Protein AF-A0AAD6T0A7-F1 (afdb_monomer_lite)

pLDDT: mean 81.22, std 14.12, range [35.09, 97.38]

Foldseek 3Di:
DDDPPPVVVVVVVVVVVVVVLVVCCVVDPDPVSNVVSCCVPPPDDDDDPPAPPVRVVVVVVVLLDDDPDDPPPDDPVVVVVLLVVLVVPDADQAQPFPVSLFADADDLVLLVVLLVVCVVVDFPDDAWPVNATNVNVSPDDSVRLSVLLTDDVPRDDDDPIDGVNVVSSVVSLVVSCVNRCVRLVVDDPVDQPPDPPGDPVVVVVVVVVVVVVCVVVVHDDDDDDDDDRSVPSNDDPSNVVVVCSVSSNHYPSND

Radius of gyration: 25.83 Å; chains: 1; bounding box: 68×60×63 Å

Sequence (255 aa):
MFSRNSQHRGRAKVYALQAGLRKELLGCKTHKEFWDFVRKRTDVRPRKAKVPLEGLFSNFKARLNYPAVVPPTFNAEQLAFNKRMAEELRPGLVDSSPRQSYTRDITIEEIEAMKRHIISHGLDTSVGCDDFSYEDCIAIPNDKLLEFFHPYPSRYRLIALECCMLKMLTLIIDRRIREGTQDIGVVPNTQNGFQDNLRTNDNIFVLLGMIDAADALKLPLYVAYLHLKNAFPNTDRHTLWVKLANLGICGPLID

Structure (mmCIF, N/CA/C/O backbone):
data_AF-A0AAD6T0A7-F1
#
_entry.id   AF-A0AAD6T0A7-F1
#
loop_
_atom_site.group_PDB
_atom_site.id
_atom_site.type_symbol
_atom_site.label_atom_id
_atom_site.label_alt_id
_atom_site.label_comp_id
_atom_site.label_asym_id
_atom_site.label_entity_id
_atom_site.label_seq_id
_atom_site.pdbx_PDB_ins_code
_atom_site.Cartn_x
_atom_site.Cartn_y
_atom_site.Cartn_z
_atom_site.occupancy
_atom_site.B_iso_or_equiv
_atom_site.auth_seq_id
_atom_site.auth_comp_id
_atom_site.auth_asym_id
_atom_site.auth_atom_id
_atom_site.pdbx_PDB_model_num
ATOM 1 N N . MET A 1 1 ? -48.513 -15.929 32.451 1.00 38.31 1 MET A N 1
ATOM 2 C CA . MET A 1 1 ? -47.584 -16.911 33.053 1.00 38.31 1 MET A CA 1
ATOM 3 C C . MET A 1 1 ? -46.714 -17.489 31.934 1.00 38.31 1 MET A C 1
ATOM 5 O O . MET A 1 1 ? -47.068 -18.490 31.330 1.00 38.31 1 MET A O 1
ATOM 9 N N . PHE A 1 2 ? -45.638 -16.789 31.555 1.00 35.09 2 PHE A N 1
ATOM 10 C CA . PHE A 1 2 ? -44.735 -17.247 30.492 1.00 35.09 2 PHE A CA 1
ATOM 11 C C . PHE A 1 2 ? -43.805 -18.331 31.050 1.00 35.09 2 PHE A C 1
ATOM 13 O O . PHE A 1 2 ? -43.073 -18.104 32.012 1.00 35.09 2 PHE A O 1
ATOM 20 N N . SER A 1 3 ? -43.885 -19.528 30.473 1.00 37.66 3 SER A N 1
ATOM 21 C CA . SER A 1 3 ? -43.116 -20.707 30.873 1.00 37.66 3 SER A CA 1
ATOM 22 C C . SER A 1 3 ? -41.603 -20.455 30.780 1.00 37.66 3 SER A C 1
ATOM 24 O O . SER A 1 3 ? -41.062 -20.252 29.694 1.00 37.66 3 SER A O 1
ATOM 26 N N . ARG A 1 4 ? -40.906 -20.525 31.925 1.00 42.41 4 ARG A N 1
ATOM 27 C CA . ARG A 1 4 ? -39.434 -20.459 32.059 1.00 42.41 4 ARG A CA 1
ATOM 28 C C . ARG A 1 4 ? -38.685 -21.631 31.386 1.00 42.41 4 ARG A C 1
ATOM 30 O O . ARG A 1 4 ? -37.458 -21.645 31.384 1.00 42.41 4 ARG A O 1
ATOM 37 N N . ASN A 1 5 ? -39.379 -22.599 30.777 1.00 43.78 5 ASN A N 1
ATOM 38 C CA . ASN A 1 5 ? -38.762 -23.834 30.271 1.00 43.78 5 ASN A CA 1
ATOM 39 C C . ASN A 1 5 ? -38.190 -23.761 28.841 1.00 43.78 5 ASN A C 1
ATOM 41 O O . ASN A 1 5 ? -37.541 -24.713 28.402 1.00 43.78 5 ASN A O 1
ATOM 45 N N . SER A 1 6 ? -38.369 -22.664 28.097 1.00 42.75 6 SER A N 1
ATOM 46 C CA . SER A 1 6 ? -37.867 -22.557 26.713 1.00 42.75 6 SER A CA 1
ATOM 47 C C . SER A 1 6 ? -36.389 -22.142 26.605 1.00 42.75 6 SER A C 1
ATOM 49 O O . SER A 1 6 ? -35.726 -22.517 25.638 1.00 42.75 6 SER A O 1
ATOM 51 N N . GLN A 1 7 ? -35.825 -21.450 27.605 1.00 47.44 7 GLN A N 1
ATOM 52 C CA . GLN A 1 7 ? -34.425 -20.983 27.586 1.00 47.44 7 GLN A CA 1
ATOM 53 C C . GLN A 1 7 ? -33.389 -22.084 27.903 1.00 47.44 7 GLN A C 1
ATOM 55 O O . GLN A 1 7 ? -32.235 -21.996 27.481 1.00 47.44 7 GLN A O 1
ATOM 60 N N . HIS A 1 8 ? -33.783 -23.159 28.596 1.00 52.44 8 HIS A N 1
ATOM 61 C CA . HIS A 1 8 ? -32.861 -24.222 29.027 1.00 52.44 8 HIS A CA 1
ATOM 62 C C . HIS A 1 8 ? -32.486 -25.224 27.921 1.00 52.44 8 HIS A C 1
ATOM 64 O O . HIS A 1 8 ? -31.392 -25.793 27.950 1.00 52.44 8 HIS A O 1
ATOM 70 N N . ARG A 1 9 ? -33.336 -25.408 26.899 1.00 56.06 9 ARG A N 1
ATOM 71 C CA . ARG A 1 9 ? -33.084 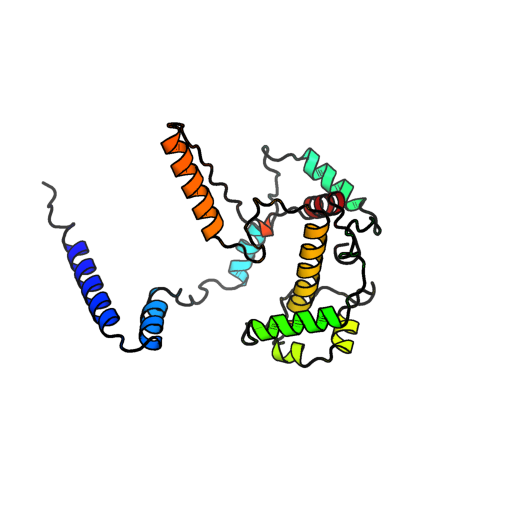-26.369 25.805 1.00 56.06 9 ARG A CA 1
ATOM 72 C C . ARG A 1 9 ? -31.909 -25.973 24.902 1.00 56.06 9 ARG A C 1
ATOM 74 O O . ARG A 1 9 ? -31.234 -26.851 24.372 1.00 56.06 9 ARG A O 1
ATOM 81 N N . GLY A 1 10 ? -31.641 -24.674 24.745 1.00 63.34 10 GLY A N 1
ATOM 82 C CA . GLY A 1 10 ? -30.496 -24.180 23.970 1.00 63.34 10 GLY A CA 1
ATOM 83 C C . GLY A 1 10 ? -29.162 -24.412 24.682 1.00 63.34 10 GLY A C 1
ATOM 84 O O . GLY A 1 10 ? -28.212 -24.896 24.072 1.00 63.34 10 GLY A O 1
ATOM 85 N N . ARG A 1 11 ? -29.110 -24.153 25.996 1.00 70.00 11 ARG A N 1
ATOM 86 C CA . ARG A 1 11 ? -27.890 -24.303 26.807 1.00 70.00 11 ARG A CA 1
ATOM 87 C C . ARG A 1 11 ? -27.418 -25.752 26.888 1.00 70.00 11 ARG A C 1
ATOM 89 O O . ARG A 1 11 ? -26.237 -26.005 26.703 1.00 70.00 11 ARG A O 1
ATOM 96 N N . ALA A 1 12 ? -28.334 -26.704 27.070 1.00 78.62 12 ALA A N 1
ATOM 97 C CA . ALA A 1 12 ? -27.988 -28.128 27.103 1.00 78.62 12 ALA A CA 1
ATOM 98 C C . ALA A 1 12 ? -27.312 -28.602 25.801 1.00 78.62 12 ALA A C 1
ATOM 100 O O . ALA A 1 12 ? -26.319 -29.324 25.844 1.00 78.62 12 ALA A O 1
ATOM 101 N N . LYS A 1 13 ? -27.800 -28.141 24.640 1.00 78.31 13 LYS A N 1
ATOM 102 C CA . LYS A 1 13 ? -27.187 -28.448 23.338 1.00 78.31 13 LYS A CA 1
ATOM 103 C C . LYS A 1 13 ? -25.801 -27.822 23.187 1.00 78.31 13 LYS A C 1
ATOM 105 O O . LYS A 1 13 ? -24.895 -28.481 22.687 1.00 78.31 13 LYS A O 1
ATOM 110 N N . VAL A 1 14 ? -25.629 -26.579 23.638 1.00 81.12 14 VAL A N 1
ATOM 111 C CA . VAL A 1 14 ? -24.326 -25.896 23.621 1.00 81.12 14 VAL A CA 1
ATOM 112 C C . VAL A 1 14 ? -23.323 -26.619 24.518 1.00 81.12 14 VAL A C 1
ATOM 114 O O . VAL A 1 14 ? -22.202 -26.866 24.086 1.00 81.12 14 VAL A O 1
ATOM 117 N N . TYR A 1 15 ? -23.727 -27.033 25.721 1.00 83.56 15 TYR A N 1
ATOM 118 C CA . TYR A 1 15 ? -22.853 -27.782 26.624 1.00 83.56 15 TYR A CA 1
ATOM 119 C C . TYR A 1 15 ? -22.475 -29.158 26.073 1.00 83.56 15 TYR A C 1
ATOM 121 O O . TYR A 1 15 ? -21.309 -29.536 26.140 1.00 83.56 15 TYR A O 1
ATOM 129 N N . ALA A 1 16 ? -23.421 -29.884 25.471 1.00 85.75 16 ALA A N 1
ATOM 130 C CA . ALA A 1 16 ? -23.129 -31.159 24.818 1.00 85.75 16 ALA A CA 1
ATOM 131 C C . ALA A 1 16 ? -22.137 -30.990 23.653 1.00 85.75 16 ALA A C 1
ATOM 133 O O . ALA A 1 16 ? -21.200 -31.776 23.515 1.00 85.75 16 ALA A O 1
ATOM 134 N N . LEU A 1 17 ? -22.296 -29.926 22.857 1.00 84.94 17 LEU A N 1
ATOM 135 C CA . LEU A 1 17 ? -21.369 -29.586 21.780 1.00 84.94 17 LEU A CA 1
ATOM 136 C C . LEU A 1 17 ? -19.973 -29.254 22.322 1.00 84.94 17 LEU A C 1
ATOM 138 O O . LEU A 1 17 ? -18.985 -29.804 21.844 1.00 84.94 17 LEU A O 1
ATOM 142 N N . GLN A 1 18 ? -19.882 -28.394 23.339 1.00 86.25 18 GLN A N 1
ATOM 143 C CA . GLN A 1 18 ? -18.614 -28.024 23.974 1.00 86.25 18 GLN A CA 1
ATOM 144 C C . GLN A 1 18 ? -17.903 -29.236 24.588 1.00 86.25 18 GLN A C 1
ATOM 146 O O . GLN A 1 18 ? -16.689 -29.370 24.443 1.00 86.25 18 GLN A O 1
ATOM 151 N N . ALA A 1 19 ? -18.644 -30.146 25.225 1.00 89.12 19 ALA A N 1
ATOM 152 C CA . ALA A 1 19 ? -18.096 -31.379 25.782 1.00 89.12 19 ALA A CA 1
ATOM 153 C C . ALA A 1 19 ? -17.549 -32.313 24.688 1.00 89.12 19 ALA A C 1
ATOM 155 O O . ALA A 1 19 ? -16.453 -32.854 24.838 1.00 89.12 19 ALA A O 1
ATOM 156 N N . GLY A 1 20 ? -18.268 -32.456 23.569 1.00 88.81 20 GLY A N 1
ATOM 157 C CA . GLY A 1 20 ? -17.802 -33.218 22.408 1.00 88.81 20 GLY A CA 1
ATOM 158 C C . GLY A 1 20 ? -16.525 -32.632 21.804 1.00 88.81 20 GLY A C 1
ATOM 159 O O . GLY A 1 20 ? -15.548 -33.353 21.613 1.00 88.81 20 GLY A O 1
ATOM 160 N N . LEU A 1 21 ? -16.497 -31.311 21.599 1.00 89.81 21 LEU A N 1
ATOM 161 C CA . LEU A 1 21 ? -15.327 -30.596 21.082 1.00 89.81 21 LEU A CA 1
ATOM 162 C C . LEU A 1 21 ? -14.118 -30.721 22.009 1.00 89.81 21 LEU A C 1
ATOM 164 O O . LEU A 1 21 ? -13.008 -30.952 21.540 1.00 89.81 21 LEU A O 1
ATOM 168 N N . ARG A 1 22 ? -14.326 -30.615 23.326 1.00 89.38 22 ARG A N 1
ATOM 169 C CA . ARG A 1 22 ? -13.264 -30.805 24.318 1.00 89.38 22 ARG A CA 1
ATOM 170 C C . ARG A 1 22 ? -12.691 -32.220 24.251 1.00 89.38 22 ARG A C 1
ATOM 172 O O . ARG A 1 22 ? -11.476 -32.371 24.292 1.00 89.38 22 ARG A O 1
ATOM 179 N N . LYS A 1 23 ? -13.537 -33.247 24.141 1.00 92.44 23 LYS A N 1
ATOM 180 C CA . LYS A 1 23 ? -13.083 -34.643 24.047 1.00 92.44 23 LYS A CA 1
ATOM 181 C C . LYS A 1 23 ? -12.243 -34.886 22.792 1.00 92.44 23 LYS A C 1
ATOM 183 O O . LYS A 1 23 ? -11.235 -35.576 22.857 1.00 92.44 23 LYS A O 1
ATOM 188 N N . GLU A 1 24 ? -12.656 -34.315 21.669 1.00 89.44 24 GLU A N 1
ATOM 189 C CA . GLU A 1 24 ? -11.967 -34.450 20.385 1.00 89.44 24 GLU A CA 1
ATOM 190 C C . GLU A 1 24 ? -10.632 -33.682 20.370 1.00 89.44 24 GLU A C 1
ATOM 192 O O . GLU A 1 24 ? -9.623 -34.220 19.921 1.00 89.44 24 GLU A O 1
ATOM 197 N N . LEU A 1 25 ? -10.591 -32.485 20.970 1.00 90.12 25 LEU A N 1
ATOM 198 C CA . LEU A 1 25 ? -9.359 -31.718 21.174 1.00 90.12 25 LEU A CA 1
ATOM 199 C C . LEU A 1 25 ? -8.351 -32.476 22.051 1.00 90.12 25 LEU A C 1
ATOM 201 O O . LEU A 1 25 ? -7.185 -32.591 21.692 1.00 90.12 25 LEU A O 1
ATOM 205 N N . LEU A 1 26 ? -8.808 -33.029 23.179 1.00 91.00 26 LEU A N 1
ATOM 206 C CA . LEU A 1 26 ? -7.973 -33.827 24.087 1.00 91.00 26 LEU A CA 1
ATOM 207 C C . LEU A 1 26 ? -7.532 -35.170 23.478 1.00 91.00 26 LEU A C 1
ATOM 209 O O . LEU A 1 26 ? -6.618 -35.803 23.996 1.00 91.00 26 LEU A O 1
ATOM 213 N N . GLY A 1 27 ? -8.184 -35.616 22.401 1.00 91.19 27 GLY A N 1
ATOM 214 C CA . GLY A 1 27 ? -7.827 -36.825 21.662 1.00 91.19 27 GLY A CA 1
ATOM 215 C C . GLY A 1 27 ? -6.732 -36.622 20.612 1.00 91.19 27 GLY A C 1
ATOM 216 O O . GLY A 1 27 ? -6.249 -37.613 20.068 1.00 91.19 27 GLY A O 1
ATOM 217 N N . CYS A 1 28 ? -6.338 -35.377 20.323 1.00 93.50 28 CYS A N 1
ATOM 218 C CA . CYS A 1 28 ? -5.256 -35.072 19.389 1.00 93.50 28 CYS A CA 1
ATOM 219 C C . CYS A 1 28 ? -3.910 -35.472 20.012 1.00 93.50 28 CYS A C 1
ATOM 221 O O . CYS A 1 28 ? -3.535 -34.955 21.063 1.00 93.50 28 CYS A O 1
ATOM 223 N N . LYS A 1 29 ? -3.180 -36.392 19.375 1.00 91.75 29 LYS A N 1
ATOM 224 C CA . LYS A 1 29 ? -1.901 -36.927 19.875 1.00 91.75 29 LYS A CA 1
ATOM 225 C C . LYS A 1 29 ? -0.694 -36.281 19.211 1.00 91.75 29 LYS A C 1
ATOM 227 O O . LYS A 1 29 ? 0.418 -36.385 19.720 1.00 91.75 29 LYS A O 1
ATOM 232 N N . THR A 1 30 ? -0.904 -35.624 18.075 1.00 91.44 30 THR A N 1
ATOM 233 C CA . THR A 1 30 ? 0.150 -34.960 17.307 1.00 91.44 30 THR A CA 1
ATOM 234 C C . THR A 1 30 ? -0.176 -33.492 17.048 1.00 91.44 30 THR A C 1
ATOM 236 O O . THR A 1 30 ? -1.337 -33.080 17.007 1.00 91.44 30 THR A O 1
ATOM 239 N N . HIS A 1 31 ? 0.866 -32.692 16.813 1.00 81.38 31 HIS A N 1
ATOM 240 C CA . HIS A 1 31 ? 0.720 -31.277 16.460 1.00 81.38 31 HIS A CA 1
ATOM 241 C C . HIS A 1 31 ? -0.093 -31.086 15.166 1.00 81.38 31 HIS A C 1
ATOM 243 O O . HIS A 1 31 ? -0.898 -30.164 15.067 1.00 81.38 31 HIS A O 1
ATOM 249 N N . LYS A 1 32 ? 0.055 -31.999 14.195 1.00 87.69 32 LYS A N 1
ATOM 250 C CA . LYS A 1 32 ? -0.729 -32.002 12.952 1.00 87.69 32 LYS A CA 1
ATOM 251 C C . LYS A 1 32 ? -2.224 -32.196 13.224 1.00 87.69 32 LYS A C 1
ATOM 253 O O . LYS A 1 32 ? -3.029 -31.409 12.742 1.00 87.69 32 LYS A O 1
ATOM 258 N N . GLU A 1 33 ? -2.587 -33.186 14.040 1.00 88.50 33 GLU A N 1
ATOM 259 C CA . GLU A 1 33 ? -3.986 -33.455 14.407 1.00 88.50 33 GLU A CA 1
ATOM 260 C C . GLU A 1 33 ? -4.628 -32.279 15.151 1.00 88.50 33 GLU A C 1
ATOM 262 O O . GLU A 1 33 ? -5.782 -31.943 14.885 1.00 88.50 33 GLU A O 1
ATOM 267 N N . PHE A 1 34 ? -3.874 -31.612 16.032 1.00 91.75 34 PHE A N 1
ATOM 268 C CA . PHE A 1 34 ? -4.331 -30.399 16.710 1.00 91.75 34 PHE A CA 1
ATOM 269 C C . PHE A 1 34 ? -4.660 -29.281 15.708 1.00 91.75 34 PHE A C 1
ATOM 271 O O . PHE A 1 34 ? -5.752 -28.710 15.747 1.00 91.75 34 PHE A O 1
ATOM 278 N N . TRP A 1 35 ? -3.754 -28.989 14.769 1.00 88.81 35 TRP A N 1
ATOM 279 C CA . TRP A 1 35 ? -3.989 -27.943 13.771 1.00 88.81 35 TRP A CA 1
ATOM 280 C C . TRP A 1 35 ? -5.086 -28.307 12.770 1.00 88.81 35 TRP A C 1
ATOM 282 O O . TRP A 1 35 ? -5.846 -27.431 12.364 1.00 88.81 35 TRP A O 1
ATOM 292 N N . ASP A 1 36 ? -5.238 -29.582 12.414 1.00 88.06 36 ASP A N 1
ATOM 293 C CA . ASP A 1 36 ? -6.354 -30.057 11.591 1.00 88.06 36 ASP A CA 1
ATOM 294 C C . ASP A 1 36 ? -7.697 -29.914 12.329 1.00 88.06 36 ASP A C 1
ATOM 296 O O . ASP A 1 36 ? -8.697 -29.493 11.735 1.00 88.06 36 ASP A O 1
ATOM 300 N N . PHE A 1 37 ? -7.726 -30.191 13.639 1.00 91.38 37 PHE A N 1
ATOM 301 C CA . PHE A 1 37 ? -8.899 -29.980 14.486 1.00 91.38 37 PHE A CA 1
ATOM 302 C C . PHE A 1 37 ? -9.327 -28.506 14.519 1.00 91.38 37 PHE A C 1
ATOM 304 O O . PHE A 1 37 ? -10.526 -28.227 14.374 1.00 91.38 37 PHE A O 1
ATOM 311 N N . VAL A 1 38 ? -8.367 -27.587 14.689 1.00 88.12 38 VAL A N 1
ATOM 312 C CA . VAL A 1 38 ? -8.601 -26.134 14.710 1.00 88.12 38 VAL A CA 1
ATOM 313 C C . VAL A 1 38 ? -9.092 -25.662 13.343 1.00 88.12 38 VAL A C 1
ATOM 315 O O . VAL A 1 38 ? -10.226 -25.189 13.240 1.00 88.12 38 VAL A O 1
ATOM 318 N N . ARG A 1 39 ? -8.311 -25.899 12.280 1.00 85.19 39 ARG A N 1
ATOM 319 C CA . ARG A 1 39 ? -8.607 -25.457 10.907 1.00 85.19 39 ARG A CA 1
ATOM 320 C C . ARG A 1 39 ? -9.982 -25.891 10.422 1.00 85.19 39 ARG A C 1
ATOM 322 O O . ARG A 1 39 ? -10.764 -25.076 9.950 1.00 85.19 39 ARG A O 1
ATOM 329 N N . LYS A 1 40 ? -10.372 -27.147 10.654 1.00 86.38 40 LYS A N 1
ATOM 330 C CA . LYS A 1 40 ? -11.697 -27.667 10.260 1.00 86.38 40 LYS A CA 1
ATOM 331 C C . LYS A 1 40 ? -12.883 -26.859 10.821 1.00 86.38 40 LYS A C 1
ATOM 333 O O . LYS A 1 40 ? -13.998 -26.954 10.295 1.00 86.38 40 LYS A O 1
ATOM 338 N N . ARG A 1 41 ? -12.676 -26.121 11.915 1.00 85.00 41 ARG A N 1
ATOM 339 C CA . ARG A 1 41 ? -13.717 -25.401 12.666 1.00 85.00 41 ARG A CA 1
ATOM 340 C C . ARG A 1 41 ? -13.580 -23.887 12.579 1.00 85.00 41 ARG A C 1
ATOM 342 O O . ARG A 1 41 ? -14.604 -23.211 12.626 1.00 85.00 41 ARG A O 1
ATOM 349 N N . THR A 1 42 ? -12.358 -23.376 12.473 1.00 82.56 42 THR A N 1
ATOM 350 C CA . THR A 1 42 ? -12.078 -21.940 12.377 1.00 82.56 42 THR A CA 1
ATOM 351 C C . THR A 1 42 ? -11.955 -21.463 10.941 1.00 82.56 42 THR A C 1
ATOM 353 O O . THR A 1 42 ? -12.293 -20.313 10.668 1.00 82.56 42 THR A O 1
ATOM 356 N N . ASP A 1 43 ? -11.506 -22.323 10.024 1.00 79.44 43 ASP A N 1
ATOM 357 C CA . ASP A 1 43 ? -11.302 -21.913 8.643 1.00 79.44 43 ASP A CA 1
ATOM 358 C C . ASP A 1 43 ? -12.645 -21.624 7.990 1.00 79.44 43 ASP A C 1
ATOM 360 O O . ASP A 1 43 ? -13.638 -22.358 8.109 1.00 79.44 43 ASP A O 1
ATOM 364 N N . VAL A 1 44 ? -12.668 -20.515 7.264 1.00 71.44 44 VAL A N 1
ATOM 365 C CA . VAL A 1 44 ? -13.820 -20.120 6.474 1.00 71.44 44 VAL A CA 1
ATOM 366 C C . VAL A 1 44 ? -14.001 -21.169 5.384 1.00 71.44 44 VAL A C 1
ATOM 368 O O . VAL A 1 44 ? -13.211 -21.247 4.446 1.00 71.44 44 VAL A O 1
ATOM 371 N N . ARG A 1 45 ? -15.053 -21.991 5.493 1.00 70.81 45 ARG A N 1
ATOM 372 C CA . ARG A 1 45 ? -15.375 -22.964 4.442 1.00 70.81 45 ARG A CA 1
ATOM 373 C C . ARG A 1 45 ? -15.531 -22.218 3.113 1.00 70.81 45 ARG A C 1
ATOM 375 O O . ARG A 1 45 ? -16.332 -21.274 3.081 1.00 70.81 45 ARG A O 1
ATOM 382 N N . PRO A 1 46 ? -14.836 -22.630 2.037 1.00 59.19 46 PRO A N 1
ATOM 383 C CA . PRO A 1 46 ? -14.947 -21.971 0.746 1.00 59.19 46 PRO A CA 1
ATOM 384 C C . PRO A 1 46 ? -16.411 -21.989 0.311 1.00 59.19 46 PRO A C 1
ATOM 386 O O . PRO A 1 46 ? -17.019 -23.037 0.081 1.00 59.19 46 PRO A O 1
ATOM 389 N N . ARG A 1 47 ? -17.024 -20.804 0.286 1.00 63.22 47 ARG A N 1
ATOM 390 C CA . ARG A 1 47 ? -18.397 -20.645 -0.180 1.00 63.22 47 ARG A CA 1
ATOM 391 C C . ARG A 1 47 ? -18.337 -20.625 -1.695 1.00 63.22 47 ARG A C 1
ATOM 393 O O . ARG A 1 47 ? -17.737 -19.716 -2.259 1.00 63.22 47 ARG A O 1
ATOM 400 N N . LYS A 1 48 ? -18.999 -21.580 -2.354 1.00 64.44 48 LYS A N 1
ATOM 401 C CA . LYS A 1 48 ? -19.310 -21.421 -3.779 1.00 64.44 48 LYS A CA 1
ATOM 402 C C . LYS A 1 48 ? -20.035 -20.086 -3.944 1.00 64.44 48 LYS A C 1
ATOM 404 O O . LYS A 1 48 ? -21.029 -19.844 -3.249 1.00 64.44 48 LYS A O 1
ATOM 409 N N . ALA A 1 49 ? -19.494 -19.215 -4.792 1.00 63.56 49 ALA A N 1
ATOM 410 C CA . ALA A 1 49 ? -20.087 -17.919 -5.072 1.00 63.56 49 ALA A CA 1
ATOM 411 C C . ALA A 1 49 ? -21.525 -18.148 -5.552 1.00 63.56 49 ALA A C 1
ATOM 413 O O . ALA A 1 49 ? -21.759 -18.781 -6.575 1.00 63.56 49 ALA A O 1
ATOM 414 N N . LYS A 1 50 ? -22.502 -17.692 -4.762 1.00 75.38 50 LYS A N 1
ATOM 415 C CA . LYS A 1 50 ? -23.931 -17.828 -5.094 1.00 75.38 50 LYS A CA 1
ATOM 416 C C . LYS A 1 50 ? -24.378 -16.842 -6.175 1.00 75.38 50 LYS A C 1
ATOM 418 O O . LYS A 1 50 ? -25.531 -16.883 -6.586 1.00 75.38 50 LYS A O 1
ATOM 423 N N . VAL A 1 51 ? -23.495 -15.926 -6.563 1.00 67.44 51 VAL A N 1
ATOM 424 C CA . VAL A 1 51 ? -23.775 -14.837 -7.491 1.00 67.44 51 VAL A CA 1
ATOM 425 C C . VAL A 1 51 ? -22.788 -14.963 -8.652 1.00 67.44 51 VAL A C 1
ATOM 427 O O . VAL A 1 51 ? -21.586 -15.027 -8.383 1.00 67.44 51 VAL A O 1
ATOM 430 N N . PRO A 1 52 ? -23.270 -15.023 -9.906 1.00 76.00 52 PRO A N 1
ATOM 431 C CA . PRO A 1 52 ? -22.406 -14.987 -11.081 1.00 76.00 52 PRO A CA 1
ATOM 432 C C . PRO A 1 52 ? -21.596 -13.683 -11.128 1.00 76.00 52 PRO A C 1
ATOM 434 O O . PRO A 1 52 ? -21.999 -12.673 -10.541 1.00 76.00 52 PRO A O 1
ATOM 437 N N . LEU A 1 53 ? -20.449 -13.699 -11.811 1.00 64.88 53 LEU A N 1
ATOM 438 C CA . LEU A 1 53 ? -19.514 -12.569 -11.869 1.00 64.88 53 LEU A CA 1
ATOM 439 C C . LEU A 1 53 ? -20.202 -11.289 -12.378 1.00 64.88 53 LEU A C 1
ATOM 441 O O . LEU A 1 53 ? -19.990 -10.205 -11.837 1.00 64.88 53 LEU A O 1
ATOM 445 N N . GLU A 1 54 ? -21.119 -11.425 -13.333 1.00 74.25 54 GLU A N 1
ATOM 446 C CA . GLU A 1 54 ? -21.934 -10.342 -13.890 1.00 74.25 54 GLU A CA 1
ATOM 447 C C . GLU A 1 54 ? -22.855 -9.713 -12.829 1.00 74.25 54 GLU A C 1
ATOM 449 O O . GLU A 1 54 ? -23.066 -8.500 -12.810 1.00 74.25 54 GLU A O 1
ATOM 454 N N . GLY A 1 55 ? -23.358 -10.516 -11.884 1.00 70.00 55 GLY A N 1
ATOM 455 C CA . GLY A 1 55 ? -24.153 -10.046 -10.744 1.00 70.00 55 GLY A CA 1
ATOM 456 C C . GLY A 1 55 ? -23.314 -9.375 -9.649 1.00 70.00 55 GLY A C 1
ATOM 457 O O . GLY A 1 55 ? -23.831 -8.580 -8.859 1.00 70.00 55 GLY A O 1
ATOM 458 N N . LEU A 1 56 ? -22.010 -9.660 -9.603 1.00 69.19 56 LEU A N 1
ATOM 459 C CA . LEU A 1 56 ? -21.052 -8.950 -8.754 1.00 69.19 56 LEU A CA 1
ATOM 460 C C . LEU A 1 56 ? -20.573 -7.650 -9.404 1.00 69.19 56 LEU A C 1
ATOM 462 O O . LEU A 1 56 ? -20.277 -6.703 -8.679 1.00 69.19 56 LEU A O 1
ATOM 466 N N . PHE A 1 57 ? -20.556 -7.568 -10.737 1.00 69.44 57 PHE A N 1
ATOM 467 C CA . PHE A 1 57 ? -20.098 -6.393 -11.478 1.00 69.44 57 PHE A CA 1
ATOM 468 C C . PHE A 1 57 ? -20.894 -5.129 -11.139 1.00 69.44 57 PHE A C 1
ATOM 470 O O . PHE A 1 57 ? -20.302 -4.074 -10.938 1.00 69.44 57 PHE A O 1
ATOM 477 N N . SER A 1 58 ? -22.219 -5.216 -10.997 1.00 67.00 58 SER A N 1
ATOM 478 C CA . SER A 1 58 ? -23.056 -4.071 -10.604 1.00 67.00 58 SER A CA 1
ATOM 479 C C . SER A 1 58 ? -22.706 -3.549 -9.203 1.00 67.00 58 SER A C 1
ATOM 481 O O . SER A 1 58 ? -22.530 -2.346 -9.013 1.00 67.00 58 SER A O 1
ATOM 483 N N . ASN A 1 59 ? -22.520 -4.455 -8.238 1.00 66.19 59 ASN A N 1
ATOM 484 C CA . ASN A 1 59 ? -22.088 -4.130 -6.877 1.00 66.19 59 ASN A CA 1
ATOM 485 C C . ASN A 1 59 ? -20.658 -3.584 -6.839 1.00 66.19 59 ASN A C 1
ATOM 487 O O . ASN A 1 59 ? -20.370 -2.650 -6.093 1.00 66.19 59 ASN A O 1
ATOM 491 N N . PHE A 1 60 ? -19.758 -4.165 -7.628 1.00 66.56 60 PHE A N 1
ATOM 492 C CA . PHE A 1 60 ? -18.368 -3.742 -7.726 1.00 66.56 60 PHE A CA 1
ATOM 493 C C . PHE A 1 60 ? -18.269 -2.354 -8.361 1.00 66.56 60 PHE A C 1
ATOM 495 O O . PHE A 1 60 ? -17.676 -1.459 -7.770 1.00 66.56 60 PHE A O 1
ATOM 502 N N . LYS A 1 61 ? -18.963 -2.121 -9.479 1.00 63.78 61 LYS A N 1
ATOM 503 C CA . LYS A 1 61 ? -19.078 -0.813 -10.136 1.00 63.78 61 LYS A CA 1
ATOM 504 C C . LYS A 1 61 ? -19.680 0.239 -9.201 1.00 63.78 61 LYS A C 1
ATOM 506 O O . LYS A 1 61 ? -19.150 1.338 -9.106 1.00 63.78 61 LYS A O 1
ATOM 511 N N . ALA A 1 62 ? -20.721 -0.105 -8.441 1.00 62.25 62 ALA A N 1
ATOM 512 C CA . ALA A 1 62 ? -21.290 0.792 -7.434 1.00 62.25 62 ALA A CA 1
ATOM 513 C C . ALA A 1 62 ? -20.312 1.128 -6.291 1.00 62.25 62 ALA A C 1
ATOM 515 O O . ALA A 1 62 ? -20.421 2.194 -5.693 1.00 62.25 62 ALA A O 1
ATOM 516 N N . ARG A 1 63 ? -19.363 0.237 -5.975 1.00 60.88 63 ARG A N 1
ATOM 517 C CA . ARG A 1 63 ? -18.326 0.454 -4.951 1.00 60.88 63 ARG A CA 1
ATOM 518 C C . ARG A 1 63 ? -17.068 1.143 -5.478 1.00 60.88 63 ARG A C 1
ATOM 520 O O . ARG A 1 63 ? -16.347 1.703 -4.665 1.00 60.88 63 ARG A O 1
ATOM 527 N N . LEU A 1 64 ? -16.804 1.056 -6.781 1.00 58.69 64 LEU A N 1
ATOM 528 C CA . LEU A 1 64 ? -15.693 1.718 -7.470 1.00 58.69 64 LEU A CA 1
ATOM 529 C C . LEU A 1 64 ? -16.009 3.160 -7.880 1.00 58.69 64 LEU A C 1
ATOM 531 O O . LEU A 1 64 ? -15.098 3.912 -8.213 1.00 58.69 64 LEU A O 1
ATOM 535 N N . ASN A 1 65 ? -17.285 3.541 -7.914 1.00 57.03 65 ASN A N 1
ATOM 536 C CA . ASN A 1 65 ? -17.669 4.876 -8.339 1.00 57.03 65 ASN A CA 1
ATOM 537 C C . ASN A 1 65 ? -17.562 5.870 -7.182 1.00 57.03 65 ASN A C 1
ATOM 539 O O . ASN A 1 65 ? -18.191 5.695 -6.135 1.00 57.03 65 ASN A O 1
ATOM 543 N N . TYR A 1 66 ? -16.851 6.971 -7.435 1.00 59.34 66 TYR A N 1
ATOM 544 C CA . TYR A 1 66 ? -17.046 8.223 -6.713 1.00 59.34 66 TYR A CA 1
ATOM 545 C C . TYR A 1 66 ? -18.546 8.534 -6.630 1.00 59.34 66 TYR A C 1
ATOM 547 O O . TYR A 1 66 ? -19.280 8.275 -7.593 1.00 59.34 66 TYR A O 1
ATOM 555 N N . PRO A 1 67 ? -19.035 9.078 -5.506 1.00 62.56 67 PRO A N 1
ATOM 556 C CA . PRO A 1 67 ? -20.428 9.478 -5.423 1.00 62.56 67 PRO A CA 1
ATOM 557 C C . PRO A 1 67 ? -20.722 10.480 -6.550 1.00 62.56 67 PRO A C 1
ATOM 559 O O . PRO A 1 67 ? -19.993 11.453 -6.722 1.00 62.56 67 PRO A O 1
ATOM 562 N N . ALA A 1 68 ? -21.776 10.224 -7.336 1.00 65.31 68 ALA A N 1
ATOM 563 C CA . ALA A 1 68 ? -22.144 11.063 -8.484 1.00 65.31 68 ALA A CA 1
ATOM 564 C C . ALA A 1 68 ? -22.390 12.530 -8.085 1.00 65.31 68 ALA A C 1
ATOM 566 O O . ALA A 1 68 ? -22.220 13.437 -8.893 1.00 65.31 68 ALA A O 1
ATOM 567 N N . VAL A 1 69 ? -22.757 12.745 -6.819 1.00 72.75 69 VAL A N 1
ATOM 568 C CA . VAL A 1 69 ? -22.836 14.049 -6.167 1.00 72.75 69 VAL A CA 1
ATOM 569 C C . VAL A 1 69 ? -21.885 14.032 -4.977 1.00 72.75 69 VAL A C 1
ATOM 571 O O . VAL A 1 69 ? -21.997 13.175 -4.099 1.00 72.75 69 VAL A O 1
ATOM 574 N N . VAL A 1 70 ? -20.949 14.977 -4.951 1.00 71.31 70 VAL A N 1
ATOM 575 C CA . VAL A 1 70 ? -20.015 15.155 -3.836 1.00 71.31 70 VAL A CA 1
ATOM 576 C C . VAL A 1 70 ? -20.820 15.479 -2.566 1.00 71.31 70 VAL A C 1
ATOM 578 O O . VAL A 1 70 ? -21.647 16.392 -2.604 1.00 71.31 70 VAL A O 1
ATOM 581 N N . PRO A 1 71 ? -20.637 14.744 -1.450 1.00 76.81 71 PRO A N 1
ATOM 582 C CA . PRO A 1 71 ? -21.350 15.036 -0.212 1.00 76.81 71 PRO A CA 1
ATOM 583 C C . PRO A 1 71 ? -21.103 16.482 0.246 1.00 76.81 71 PRO A C 1
ATOM 585 O O . PRO A 1 71 ? -19.967 16.939 0.142 1.00 76.81 71 PRO A O 1
ATOM 588 N N . PRO A 1 72 ? -22.094 17.186 0.827 1.00 79.00 72 PRO A N 1
ATOM 589 C CA . PRO A 1 72 ? -21.912 18.562 1.308 1.00 79.00 72 PRO A CA 1
ATOM 590 C C . PRO A 1 72 ? -20.812 18.714 2.369 1.00 79.00 72 PRO A C 1
ATOM 592 O O . PRO A 1 72 ? -20.271 19.794 2.560 1.00 79.00 72 PRO A O 1
ATOM 595 N N . THR A 1 73 ? -20.484 17.626 3.069 1.00 80.88 73 THR A N 1
ATOM 596 C CA . THR A 1 73 ? -19.400 17.558 4.058 1.00 80.88 73 THR A CA 1
ATOM 597 C C . THR A 1 73 ? -18.009 17.459 3.433 1.00 80.88 73 THR A C 1
ATOM 599 O O . THR A 1 73 ? -17.012 17.518 4.150 1.00 80.88 73 THR A O 1
ATOM 602 N N . PHE A 1 74 ? -17.920 17.265 2.118 1.00 79.62 74 PHE A N 1
ATOM 603 C CA . PHE A 1 74 ? -16.668 17.122 1.394 1.00 79.62 74 PHE A CA 1
ATOM 604 C C . PHE A 1 74 ? -16.264 18.459 0.770 1.00 79.62 74 PHE A C 1
ATOM 606 O O . PHE A 1 74 ? -17.097 19.184 0.226 1.00 7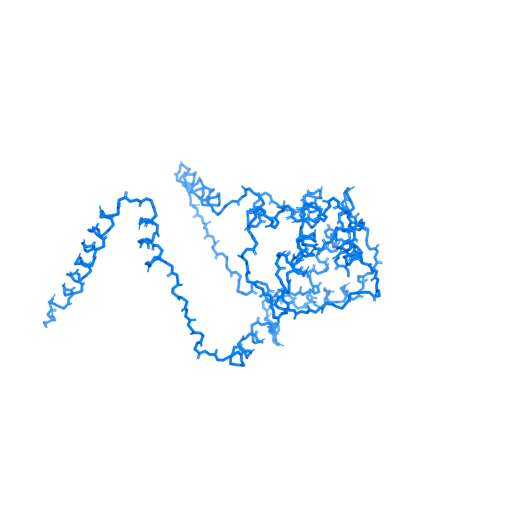9.62 74 PHE A O 1
ATOM 613 N N . ASN A 1 75 ? -14.972 18.782 0.815 1.00 87.06 75 ASN A N 1
ATOM 614 C CA . ASN A 1 75 ? -14.468 20.033 0.260 1.00 87.06 75 ASN A CA 1
ATOM 615 C C . ASN A 1 75 ? -14.389 19.945 -1.277 1.00 87.06 75 ASN A C 1
ATOM 617 O O . ASN A 1 75 ? -13.395 19.486 -1.846 1.00 87.06 75 ASN A O 1
ATOM 621 N N . ALA A 1 76 ? -15.467 20.361 -1.946 1.00 86.56 76 ALA A N 1
ATOM 622 C CA . ALA A 1 76 ? -15.573 20.341 -3.402 1.00 86.56 76 ALA A CA 1
ATOM 623 C C . ALA A 1 76 ? -14.569 21.287 -4.085 1.00 86.56 76 ALA A C 1
ATOM 625 O O . ALA A 1 76 ? -14.064 20.962 -5.160 1.00 86.56 76 ALA A O 1
ATOM 626 N N . GLU A 1 77 ? -14.238 22.417 -3.453 1.00 89.31 77 GLU A N 1
ATOM 627 C CA . GLU A 1 77 ? -13.251 23.371 -3.968 1.00 89.31 77 GLU A CA 1
ATOM 628 C C . GLU A 1 77 ? -11.850 22.757 -3.987 1.00 89.31 77 GLU A C 1
ATOM 630 O O . GLU A 1 77 ? -11.171 22.808 -5.013 1.00 89.31 77 GLU A O 1
ATOM 635 N N . GLN A 1 78 ? -11.449 22.088 -2.900 1.00 89.50 78 GLN A N 1
ATOM 636 C CA . GLN A 1 78 ? -10.172 21.376 -2.829 1.00 89.50 78 GLN A CA 1
ATOM 637 C C . GLN A 1 78 ? -10.104 20.246 -3.858 1.00 89.50 78 GLN A C 1
ATOM 639 O O . GLN A 1 78 ? -9.072 20.052 -4.494 1.00 89.50 78 GLN A O 1
ATOM 644 N N . LEU A 1 79 ? -11.201 19.510 -4.056 1.00 87.62 79 LEU A N 1
ATOM 645 C CA . LEU A 1 79 ? -11.254 18.455 -5.066 1.00 87.62 79 LEU A CA 1
ATOM 646 C C . LEU A 1 79 ? -11.064 19.021 -6.481 1.00 87.62 79 LEU A C 1
ATOM 648 O O . LEU A 1 79 ? -10.299 18.469 -7.269 1.00 87.62 79 LEU A O 1
ATOM 652 N N . ALA A 1 80 ? -11.737 20.128 -6.807 1.00 88.81 80 ALA A N 1
ATOM 653 C CA . ALA A 1 80 ? -11.578 20.803 -8.092 1.00 88.81 80 ALA A CA 1
ATOM 654 C C . ALA A 1 80 ? -10.162 21.379 -8.268 1.00 88.81 80 ALA A C 1
ATOM 656 O O . ALA A 1 80 ? -9.596 21.314 -9.359 1.00 88.81 80 ALA A O 1
ATOM 657 N N . PHE A 1 81 ? -9.569 21.907 -7.196 1.00 90.31 81 PHE A N 1
ATOM 658 C CA . PHE A 1 81 ? -8.184 22.367 -7.184 1.00 90.31 81 PHE A CA 1
ATOM 659 C C . PHE A 1 81 ? -7.198 21.224 -7.451 1.00 90.31 81 PHE A C 1
ATOM 661 O O . PHE A 1 81 ? -6.381 21.340 -8.359 1.00 90.31 81 PHE A O 1
ATOM 668 N N . ASN A 1 82 ? -7.325 20.095 -6.748 1.00 90.88 82 ASN A N 1
ATOM 669 C CA . ASN A 1 82 ? -6.461 18.927 -6.940 1.00 90.88 82 ASN A CA 1
ATOM 670 C C . ASN A 1 82 ? -6.558 18.363 -8.360 1.00 90.88 82 ASN A C 1
ATOM 672 O O . ASN A 1 82 ? -5.552 17.931 -8.908 1.00 90.88 82 ASN A O 1
ATOM 676 N N . LYS A 1 83 ? -7.748 18.379 -8.973 1.00 89.75 83 LYS A N 1
ATOM 677 C CA . LYS A 1 83 ? -7.922 17.955 -10.370 1.00 89.75 83 LYS A CA 1
ATOM 678 C C . LYS A 1 83 ? -7.125 18.827 -11.336 1.00 89.75 83 LYS A C 1
ATOM 680 O O . LYS A 1 83 ? -6.346 18.284 -12.108 1.00 89.75 83 LYS A O 1
ATOM 685 N N . ARG A 1 84 ? -7.256 20.155 -11.230 1.00 90.00 84 ARG A N 1
ATOM 686 C CA . ARG A 1 84 ? -6.468 21.100 -12.042 1.00 90.00 84 ARG A CA 1
ATOM 687 C C . ARG A 1 84 ? -4.973 20.931 -11.801 1.00 90.00 84 ARG A C 1
ATOM 689 O O . ARG A 1 84 ? -4.198 20.874 -12.742 1.00 90.00 84 ARG A O 1
ATOM 696 N N . MET A 1 85 ? -4.575 20.769 -10.541 1.00 88.00 85 MET A N 1
ATOM 697 C CA . MET A 1 85 ? -3.167 20.575 -10.214 1.00 88.00 85 MET A CA 1
ATOM 698 C C . MET A 1 85 ? -2.606 19.272 -10.762 1.00 88.00 85 MET A C 1
ATOM 700 O O . MET A 1 85 ? -1.488 19.270 -11.254 1.00 88.00 85 MET A O 1
ATOM 704 N N . ALA A 1 86 ? -3.380 18.188 -10.729 1.00 86.81 86 ALA A N 1
ATOM 705 C CA . ALA A 1 86 ? -2.973 16.918 -11.311 1.00 86.81 86 ALA A CA 1
ATOM 706 C C . ALA A 1 86 ? -2.775 17.005 -12.833 1.00 86.81 86 ALA A C 1
ATOM 708 O O . ALA A 1 86 ? -1.892 16.338 -13.354 1.00 86.81 86 ALA A O 1
ATOM 709 N N . GLU A 1 87 ? -3.567 17.818 -13.540 1.00 84.50 87 GLU A N 1
ATOM 710 C CA . GLU A 1 87 ? -3.380 18.083 -14.978 1.00 84.50 87 GLU A CA 1
ATOM 711 C C . GLU A 1 87 ? -2.110 18.905 -15.261 1.00 84.50 87 GLU A C 1
ATOM 713 O O . GLU A 1 87 ? -1.510 18.776 -16.326 1.00 84.50 87 GLU A O 1
ATOM 718 N N . GLU A 1 88 ? -1.690 19.734 -14.303 1.00 82.38 88 GLU A N 1
ATOM 719 C CA . GLU A 1 88 ? -0.488 20.568 -14.385 1.00 82.38 88 GLU A CA 1
ATOM 720 C C . GLU A 1 88 ? 0.781 19.892 -13.843 1.00 82.38 88 GLU A C 1
ATOM 722 O O . GLU A 1 88 ? 1.871 20.449 -14.013 1.00 82.38 88 GLU A O 1
ATOM 727 N N . LEU A 1 89 ? 0.673 18.714 -13.207 1.00 76.50 89 LEU A N 1
ATOM 728 C CA . LEU A 1 89 ? 1.829 17.928 -12.768 1.00 76.50 89 LEU A CA 1
ATOM 729 C C . LEU A 1 89 ? 2.683 17.603 -13.997 1.00 76.50 89 LEU A C 1
ATOM 731 O O . LEU A 1 89 ? 2.337 16.765 -14.828 1.00 76.50 89 LEU A O 1
ATOM 735 N N . ARG A 1 90 ? 3.797 18.325 -14.145 1.00 63.28 90 ARG A N 1
ATOM 736 C CA . ARG A 1 90 ? 4.725 18.112 -15.252 1.00 63.28 90 ARG A CA 1
ATOM 737 C C . ARG A 1 90 ? 5.557 16.856 -14.987 1.00 63.28 90 ARG A C 1
ATOM 739 O O . ARG A 1 90 ? 6.043 16.705 -13.865 1.00 63.28 90 ARG A O 1
ATOM 746 N N . PRO A 1 91 ? 5.833 16.043 -16.021 1.00 57.22 91 PRO A N 1
ATOM 747 C CA . PRO A 1 91 ? 6.898 15.051 -15.954 1.00 57.22 91 PRO A CA 1
ATOM 748 C C . PRO A 1 91 ? 8.213 15.751 -15.585 1.00 57.22 91 PRO A C 1
ATOM 750 O O . PRO A 1 91 ? 8.588 16.734 -16.231 1.00 57.22 91 PRO A O 1
ATOM 753 N N . GLY A 1 92 ? 8.900 15.269 -14.548 1.00 55.41 92 GLY A N 1
ATOM 754 C CA . GLY A 1 92 ? 10.201 15.808 -14.131 1.00 55.41 92 GLY A CA 1
ATOM 755 C C . GLY A 1 92 ? 10.211 16.638 -12.846 1.00 55.41 92 GLY A C 1
ATOM 756 O O . GLY A 1 92 ? 11.140 17.422 -12.644 1.00 55.41 92 GLY A O 1
ATOM 757 N N . LEU A 1 93 ? 9.223 16.472 -11.960 1.00 63.53 93 LEU A N 1
ATOM 758 C CA . LEU A 1 93 ? 9.437 16.828 -10.556 1.00 63.53 93 LEU A CA 1
ATOM 759 C C . LEU A 1 93 ? 10.639 16.043 -10.005 1.00 63.53 93 LEU A C 1
ATOM 761 O O . LEU A 1 93 ? 10.822 14.861 -10.297 1.00 63.53 93 LEU A O 1
ATOM 765 N N . VAL A 1 94 ? 11.480 16.734 -9.237 1.00 72.62 94 VAL A N 1
ATOM 766 C CA . VAL A 1 94 ? 12.738 16.179 -8.732 1.00 72.62 94 VAL A CA 1
ATOM 767 C C . VAL A 1 94 ? 12.431 15.164 -7.640 1.00 72.62 94 VAL A C 1
ATOM 769 O O . VAL A 1 94 ? 11.837 15.508 -6.619 1.00 72.62 94 VAL A O 1
ATOM 772 N N . ASP A 1 95 ? 12.870 13.928 -7.857 1.00 81.88 95 ASP A N 1
ATOM 773 C CA . ASP A 1 95 ? 12.935 12.898 -6.829 1.00 81.88 95 ASP A CA 1
ATOM 774 C C . ASP A 1 95 ? 13.747 13.417 -5.640 1.00 81.88 95 ASP A C 1
ATOM 776 O O . ASP A 1 95 ? 14.952 13.660 -5.744 1.00 81.88 95 ASP A O 1
ATOM 780 N N . SER A 1 96 ? 13.063 13.640 -4.519 1.00 79.94 96 SER A N 1
ATOM 781 C CA . SER A 1 96 ? 13.676 14.194 -3.315 1.00 79.94 96 SER A CA 1
ATOM 782 C C . SER A 1 96 ? 14.364 13.136 -2.454 1.00 79.94 96 SER A C 1
ATOM 784 O O . SER A 1 96 ? 14.995 13.484 -1.453 1.00 79.94 96 SER A O 1
ATOM 786 N N . SER A 1 97 ? 14.250 11.852 -2.809 1.00 86.75 97 SER A N 1
ATOM 787 C CA . SER A 1 97 ? 14.874 10.785 -2.042 1.00 86.75 97 SER A CA 1
ATOM 788 C C . SER A 1 97 ? 16.395 10.761 -2.287 1.00 86.75 97 SER A C 1
ATOM 790 O O . SER A 1 97 ? 16.845 10.803 -3.435 1.00 86.75 97 SER A O 1
ATOM 792 N N . PRO A 1 98 ? 17.227 10.641 -1.234 1.00 87.69 98 PRO A N 1
ATOM 793 C CA . PRO A 1 98 ? 18.687 10.565 -1.348 1.00 87.69 98 PRO A CA 1
ATOM 794 C C . PRO A 1 98 ? 19.183 9.476 -2.304 1.00 87.69 98 PRO A C 1
ATOM 796 O O . PRO A 1 98 ? 20.240 9.615 -2.914 1.00 87.69 98 PRO A O 1
ATOM 799 N N . ARG A 1 99 ? 18.427 8.380 -2.418 1.00 89.81 99 ARG A N 1
ATOM 800 C CA . ARG A 1 99 ? 18.763 7.214 -3.237 1.00 89.81 99 ARG A CA 1
ATOM 801 C C . ARG A 1 99 ? 18.148 7.233 -4.631 1.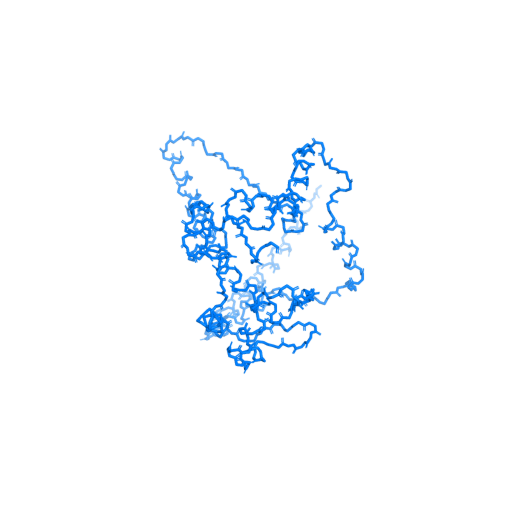00 89.81 99 ARG A C 1
ATOM 803 O O . ARG A 1 99 ? 18.308 6.241 -5.343 1.00 89.81 99 ARG A O 1
ATOM 810 N N . GLN A 1 100 ? 17.473 8.319 -5.015 1.00 89.50 100 GLN A N 1
ATOM 811 C CA . GLN A 1 100 ? 16.750 8.426 -6.284 1.00 89.50 100 GLN A CA 1
ATOM 812 C C . GLN A 1 100 ? 15.776 7.254 -6.492 1.00 89.50 100 GLN A C 1
ATOM 814 O O . GLN A 1 100 ? 15.672 6.671 -7.573 1.00 89.50 100 GLN A O 1
ATOM 819 N N . SER A 1 101 ? 15.094 6.858 -5.420 1.00 90.06 101 SER A N 1
ATOM 820 C CA . SER A 1 101 ? 14.252 5.666 -5.341 1.00 90.06 101 SER A CA 1
ATOM 821 C C . SER A 1 101 ? 13.113 5.665 -6.364 1.00 90.06 101 SER A C 1
ATOM 823 O O . SER A 1 101 ? 12.641 4.597 -6.751 1.00 90.06 101 SER A O 1
ATOM 825 N N . TYR A 1 102 ? 12.680 6.835 -6.831 1.00 87.19 102 TYR A N 1
ATOM 826 C CA . TYR A 1 102 ? 11.573 7.004 -7.774 1.00 87.19 102 TYR A CA 1
ATOM 827 C C . TYR A 1 102 ? 12.034 7.227 -9.222 1.00 87.19 102 TYR A C 1
ATOM 829 O O . TYR A 1 102 ? 11.221 7.116 -10.141 1.00 87.19 102 TYR A O 1
ATOM 837 N N . THR A 1 103 ? 13.319 7.524 -9.437 1.00 85.62 103 THR A N 1
ATOM 838 C CA . THR A 1 103 ? 13.864 7.914 -10.750 1.00 85.62 103 THR A CA 1
ATOM 839 C C . THR A 1 103 ? 14.973 7.017 -11.281 1.00 85.62 103 THR A C 1
ATOM 841 O O . THR A 1 103 ? 15.130 6.936 -12.496 1.00 85.62 103 THR A O 1
ATOM 844 N N . ARG A 1 104 ? 15.726 6.325 -10.421 1.00 87.06 104 ARG A N 1
ATOM 845 C CA . ARG A 1 104 ? 16.825 5.455 -10.861 1.00 87.06 104 ARG A CA 1
ATOM 846 C C . ARG A 1 104 ? 16.318 4.247 -11.652 1.00 87.06 104 ARG A C 1
ATOM 848 O O . ARG A 1 104 ? 15.222 3.746 -11.395 1.00 87.06 104 ARG A O 1
ATOM 855 N N . ASP A 1 105 ? 17.144 3.699 -12.533 1.00 87.88 105 ASP A N 1
ATOM 856 C CA . ASP A 1 105 ? 16.803 2.484 -13.280 1.00 87.88 105 ASP A CA 1
ATOM 857 C C . ASP A 1 105 ? 16.686 1.262 -12.366 1.00 87.88 105 ASP A C 1
ATOM 859 O O . ASP A 1 105 ? 17.323 1.194 -11.313 1.00 87.88 105 ASP A O 1
ATOM 863 N N . ILE A 1 106 ? 15.835 0.300 -12.740 1.00 89.75 106 ILE A N 1
ATOM 864 C CA . ILE A 1 106 ? 15.760 -1.001 -12.056 1.00 89.75 106 ILE A CA 1
ATOM 865 C C . ILE A 1 106 ? 17.089 -1.726 -12.245 1.00 89.75 106 ILE A C 1
ATOM 867 O O . ILE A 1 106 ? 17.623 -1.751 -13.350 1.00 89.75 106 ILE A O 1
ATOM 871 N N . THR A 1 107 ? 17.630 -2.315 -11.181 1.00 92.44 107 THR A N 1
ATOM 872 C CA . THR A 1 107 ? 18.908 -3.036 -11.251 1.00 92.44 107 THR A CA 1
ATOM 873 C C . THR A 1 107 ? 18.716 -4.551 -11.219 1.00 92.44 107 THR A C 1
ATOM 875 O O . THR A 1 107 ? 17.683 -5.060 -10.774 1.00 92.44 107 THR A O 1
ATOM 878 N N . ILE A 1 108 ? 19.724 -5.307 -11.669 1.00 94.62 108 ILE A N 1
ATOM 879 C CA . ILE A 1 108 ? 19.711 -6.778 -11.586 1.00 94.62 108 ILE A CA 1
ATOM 880 C C . ILE A 1 108 ? 19.593 -7.230 -10.124 1.00 94.62 108 ILE A C 1
ATOM 882 O O . ILE A 1 108 ? 18.882 -8.187 -9.824 1.00 94.62 108 ILE A O 1
ATOM 886 N N . GLU A 1 109 ? 20.225 -6.515 -9.197 1.00 95.38 109 GLU A N 1
ATOM 887 C CA . GLU A 1 109 ? 20.185 -6.812 -7.766 1.00 95.38 109 GLU A CA 1
ATOM 888 C C . GLU A 1 109 ? 18.763 -6.679 -7.202 1.00 95.38 109 GLU A C 1
ATOM 890 O O . GLU A 1 109 ? 18.348 -7.496 -6.373 1.00 95.38 109 GLU A O 1
ATOM 895 N N . GLU A 1 110 ? 17.986 -5.696 -7.673 1.00 94.50 110 GLU A N 1
ATOM 896 C CA . GLU A 1 110 ? 16.570 -5.553 -7.319 1.00 94.50 110 GLU A CA 1
ATOM 897 C C . GLU A 1 110 ? 15.738 -6.725 -7.862 1.00 94.50 110 GLU A C 1
ATOM 899 O O . GLU A 1 110 ? 14.905 -7.270 -7.127 1.00 94.50 110 GLU A O 1
ATOM 904 N N . ILE A 1 111 ? 16.014 -7.182 -9.094 1.00 94.88 111 ILE A N 1
ATOM 905 C CA . ILE A 1 111 ? 15.379 -8.378 -9.673 1.00 94.88 111 ILE A CA 1
ATOM 906 C C . ILE A 1 111 ? 15.677 -9.614 -8.820 1.00 94.88 111 ILE A C 1
ATOM 908 O O . ILE A 1 111 ? 14.773 -10.358 -8.430 1.00 94.88 111 ILE A O 1
ATOM 912 N N . GLU A 1 112 ? 16.940 -9.832 -8.476 1.00 96.31 112 GLU A N 1
ATOM 913 C CA . GLU A 1 112 ? 17.343 -10.958 -7.643 1.00 96.31 112 GLU A CA 1
ATOM 914 C C . GLU A 1 112 ? 16.711 -10.909 -6.251 1.00 96.31 112 GLU A C 1
ATOM 916 O O . GLU A 1 112 ? 16.234 -11.923 -5.737 1.00 96.31 112 GLU A O 1
ATOM 921 N N . ALA A 1 113 ? 16.679 -9.730 -5.630 1.00 95.19 113 ALA A N 1
ATOM 922 C CA . ALA A 1 113 ? 16.074 -9.545 -4.320 1.00 95.19 113 ALA A CA 1
ATOM 923 C C . ALA A 1 113 ? 14.561 -9.793 -4.349 1.00 95.19 113 ALA A C 1
ATOM 925 O O . ALA A 1 113 ? 13.985 -10.257 -3.360 1.00 95.19 113 ALA A O 1
ATOM 926 N N . MET A 1 114 ? 13.888 -9.435 -5.441 1.00 94.88 114 MET A N 1
ATOM 927 C CA . MET A 1 114 ? 12.474 -9.736 -5.660 1.00 94.88 114 MET A CA 1
ATOM 928 C C . MET A 1 114 ? 12.271 -11.252 -5.793 1.00 94.88 114 MET A C 1
ATOM 930 O O . MET A 1 114 ? 11.440 -11.810 -5.075 1.00 94.88 114 MET A O 1
ATOM 934 N N . LYS A 1 115 ? 13.074 -11.944 -6.613 1.00 95.38 115 LYS A N 1
ATOM 935 C CA . LYS A 1 115 ? 13.002 -13.410 -6.743 1.00 95.38 115 LYS A CA 1
ATOM 936 C C . LYS A 1 115 ? 13.214 -14.128 -5.414 1.00 95.38 115 LYS A C 1
ATOM 938 O O . LYS A 1 115 ? 12.413 -14.984 -5.050 1.00 95.38 115 LYS A O 1
ATOM 943 N N . ARG A 1 116 ? 14.253 -13.749 -4.659 1.00 95.81 116 ARG A N 1
ATOM 944 C CA . ARG A 1 116 ? 14.534 -14.311 -3.325 1.00 95.81 116 ARG A CA 1
ATOM 945 C C . ARG A 1 116 ? 13.335 -14.178 -2.387 1.00 95.81 116 ARG A C 1
ATOM 947 O O . ARG A 1 116 ? 13.025 -15.117 -1.663 1.00 95.81 116 ARG A O 1
ATOM 954 N N . HIS A 1 117 ? 12.652 -13.037 -2.424 1.00 92.62 117 HIS A N 1
ATOM 955 C CA . HIS A 1 117 ? 11.474 -12.800 -1.596 1.00 92.62 117 HIS A CA 1
ATOM 956 C C . HIS A 1 117 ? 10.275 -13.649 -2.007 1.00 92.62 117 HIS A C 1
ATOM 958 O O . HIS A 1 117 ? 9.595 -14.183 -1.139 1.00 92.62 117 HIS A O 1
ATOM 964 N N . ILE A 1 118 ? 10.023 -13.810 -3.305 1.00 91.62 118 ILE A N 1
ATOM 965 C CA . ILE A 1 118 ? 8.949 -14.689 -3.784 1.00 91.62 118 ILE A CA 1
ATOM 966 C C . ILE A 1 118 ? 9.225 -16.132 -3.352 1.00 91.62 118 ILE A C 1
ATOM 968 O O . ILE A 1 118 ? 8.372 -16.770 -2.743 1.00 91.62 118 ILE A O 1
ATOM 972 N N . ILE A 1 119 ? 10.456 -16.609 -3.551 1.00 93.56 119 ILE A N 1
ATOM 973 C CA . ILE A 1 119 ? 10.875 -17.955 -3.138 1.00 93.56 119 ILE A CA 1
ATOM 974 C C . ILE A 1 119 ? 10.703 -18.153 -1.625 1.00 93.56 119 ILE A C 1
ATOM 976 O O . ILE A 1 119 ? 10.193 -19.188 -1.199 1.00 93.56 119 ILE A O 1
ATOM 980 N N . SER A 1 120 ? 11.072 -17.167 -0.798 1.00 92.69 120 SER A N 1
ATOM 981 C CA . SER A 1 120 ? 10.961 -17.288 0.662 1.00 92.69 120 SER A CA 1
ATOM 982 C C . SER A 1 120 ? 9.519 -17.323 1.176 1.00 92.69 120 SER A C 1
ATOM 984 O O . SER A 1 120 ? 9.292 -17.793 2.287 1.00 92.69 120 SER A O 1
ATOM 986 N N . HIS A 1 121 ? 8.557 -16.807 0.406 1.00 86.06 121 HIS A N 1
ATOM 987 C CA . HIS A 1 121 ? 7.135 -16.779 0.769 1.00 86.06 121 HIS A CA 1
ATOM 988 C C . HIS A 1 121 ? 6.328 -17.925 0.139 1.00 86.06 121 HIS A C 1
ATOM 990 O O . HIS A 1 121 ? 5.133 -18.042 0.407 1.00 86.06 121 HIS A O 1
ATOM 996 N N . GLY A 1 122 ? 6.989 -18.800 -0.622 1.00 85.38 122 GLY A N 1
ATOM 997 C CA . GLY A 1 122 ? 6.369 -19.925 -1.311 1.00 85.38 122 GLY A CA 1
ATOM 998 C C . GLY A 1 122 ? 5.881 -19.559 -2.711 1.00 85.38 122 GLY A C 1
ATOM 999 O O . GLY A 1 122 ? 5.428 -18.446 -2.970 1.00 85.38 122 GLY A O 1
ATOM 1000 N N . LEU A 1 123 ? 5.991 -20.528 -3.619 1.00 83.62 123 LEU A N 1
ATOM 1001 C CA . LEU A 1 123 ? 5.615 -20.367 -5.026 1.00 83.62 123 LEU A CA 1
ATOM 1002 C C . LEU A 1 123 ? 4.162 -20.792 -5.302 1.00 83.62 123 LEU A C 1
ATOM 1004 O O . LEU A 1 123 ? 3.542 -20.275 -6.230 1.00 83.62 123 LEU A O 1
ATOM 1008 N N . ASP A 1 124 ? 3.597 -21.634 -4.426 1.00 77.56 124 ASP A N 1
ATOM 1009 C CA . ASP A 1 124 ? 2.216 -22.126 -4.487 1.00 77.56 124 ASP A CA 1
ATOM 1010 C C . ASP A 1 124 ? 1.220 -21.003 -4.161 1.00 77.56 124 ASP A C 1
ATOM 1012 O O . ASP A 1 124 ? 0.778 -20.803 -3.025 1.00 77.56 124 ASP A O 1
ATOM 1016 N N . THR A 1 125 ? 0.924 -20.200 -5.178 1.00 75.94 125 THR A N 1
ATOM 1017 C CA . THR A 1 125 ? -0.006 -19.076 -5.113 1.00 75.94 125 THR A CA 1
ATOM 1018 C C . THR A 1 125 ? -0.987 -19.144 -6.273 1.00 75.94 125 THR A C 1
ATOM 1020 O O . THR A 1 125 ? -0.742 -19.785 -7.293 1.00 75.94 125 THR A O 1
ATOM 1023 N N . SER A 1 126 ? -2.134 -18.481 -6.129 1.00 73.56 126 SER A N 1
ATOM 1024 C CA . SER A 1 126 ? -3.119 -18.426 -7.208 1.00 73.56 126 SER A CA 1
ATOM 1025 C C . SER A 1 126 ? -2.567 -17.675 -8.423 1.00 73.56 126 SER A C 1
ATOM 1027 O O . SER A 1 126 ? -2.170 -16.507 -8.312 1.00 73.56 126 SER A O 1
ATOM 1029 N N . VAL A 1 127 ? -2.598 -18.351 -9.570 1.00 78.69 127 VAL A N 1
ATOM 1030 C CA . VAL A 1 127 ? -2.269 -17.786 -10.883 1.00 78.69 127 VAL A CA 1
ATOM 1031 C C . VAL A 1 127 ? -3.328 -16.780 -11.339 1.00 78.69 127 VAL A C 1
ATOM 1033 O O . VAL A 1 127 ? -4.475 -16.800 -10.875 1.00 78.69 127 VAL A O 1
ATOM 1036 N N . GLY A 1 128 ? -2.917 -15.863 -12.216 1.00 72.88 128 GLY A N 1
ATOM 1037 C CA . GLY A 1 128 ? -3.823 -14.940 -12.895 1.00 72.88 128 GLY A CA 1
ATOM 1038 C C . GLY A 1 128 ? -4.713 -15.659 -13.915 1.00 72.88 128 GLY A C 1
ATOM 1039 O O . GLY A 1 128 ? -4.673 -16.876 -14.058 1.00 72.88 128 GLY A O 1
ATOM 1040 N N . CYS A 1 129 ? -5.519 -14.905 -14.666 1.00 74.88 129 CYS A N 1
ATOM 1041 C CA . CYS A 1 129 ? -6.331 -15.471 -15.754 1.00 74.88 129 CYS A CA 1
ATOM 1042 C C . CYS A 1 129 ? -5.507 -15.960 -16.957 1.00 74.88 129 CYS A C 1
ATOM 1044 O O . CYS A 1 129 ? -6.073 -16.478 -17.914 1.00 74.88 129 CYS A O 1
ATOM 1046 N N . ASP A 1 130 ? -4.207 -15.681 -16.949 1.00 78.94 130 ASP A N 1
ATOM 1047 C CA . ASP A 1 130 ? -3.229 -16.048 -17.963 1.00 78.94 130 ASP A CA 1
ATOM 1048 C C . ASP A 1 130 ? -2.498 -17.356 -17.636 1.00 78.94 130 ASP A C 1
ATOM 1050 O O . ASP A 1 130 ? -1.612 -17.748 -18.388 1.00 78.94 130 ASP A O 1
ATOM 1054 N N . ASP A 1 131 ? -2.862 -18.012 -16.525 1.00 81.56 131 ASP A N 1
ATOM 1055 C CA . ASP A 1 131 ? -2.260 -19.251 -16.023 1.00 81.56 131 ASP A CA 1
ATOM 1056 C C . ASP A 1 131 ? -0.732 -19.172 -15.823 1.00 81.56 131 ASP A C 1
ATOM 1058 O O . ASP A 1 131 ? -0.062 -20.196 -15.716 1.00 81.56 131 ASP A O 1
ATOM 1062 N N . PHE A 1 132 ? -0.179 -17.957 -15.721 1.00 84.25 132 PHE A N 1
ATOM 1063 C CA . PHE A 1 132 ? 1.254 -17.723 -15.552 1.00 84.25 132 PHE A CA 1
ATOM 1064 C C . PHE A 1 132 ? 1.627 -17.723 -14.066 1.00 84.25 132 PHE A C 1
ATOM 1066 O O . PHE A 1 132 ? 1.144 -16.878 -13.299 1.00 84.25 132 PHE A O 1
ATOM 1073 N N . SER A 1 133 ? 2.468 -18.669 -13.642 1.00 88.50 133 SER A N 1
ATOM 1074 C CA . SER A 1 133 ? 2.785 -18.886 -12.227 1.00 88.50 133 SER A CA 1
ATOM 1075 C C . SER A 1 133 ? 4.056 -18.167 -11.766 1.00 88.50 133 SER A C 1
ATOM 1077 O O . SER A 1 133 ? 4.797 -17.578 -12.555 1.00 88.50 133 SER A O 1
ATOM 1079 N N . TYR A 1 134 ? 4.326 -18.185 -10.453 1.00 88.88 134 TYR A N 1
ATOM 1080 C CA . TYR A 1 134 ? 5.612 -17.686 -9.960 1.00 88.88 134 TYR A CA 1
ATOM 1081 C C . TYR A 1 134 ? 6.769 -18.593 -10.372 1.00 88.88 134 TYR A C 1
ATOM 1083 O O . TYR A 1 134 ? 7.852 -18.076 -10.620 1.00 88.88 134 TYR A O 1
ATOM 1091 N N . GLU A 1 135 ? 6.573 -19.907 -10.482 1.00 90.38 135 GLU A N 1
ATOM 1092 C CA . GLU A 1 135 ? 7.580 -20.819 -11.030 1.00 90.38 135 GLU A CA 1
ATOM 1093 C C . GLU A 1 135 ? 8.010 -20.383 -12.435 1.00 90.38 135 GLU A C 1
ATOM 1095 O O . GLU A 1 135 ? 9.213 -20.255 -12.686 1.00 90.38 135 GLU A O 1
ATOM 1100 N N . ASP A 1 136 ? 7.044 -20.064 -13.302 1.00 90.62 136 ASP A N 1
ATOM 1101 C CA . ASP A 1 136 ? 7.313 -19.566 -14.653 1.00 90.62 136 ASP A CA 1
ATOM 1102 C C . ASP A 1 136 ? 8.101 -18.255 -14.606 1.00 90.62 136 ASP A C 1
ATOM 1104 O O . ASP A 1 136 ? 9.132 -18.114 -15.267 1.00 90.62 136 ASP A O 1
ATOM 1108 N N . CYS A 1 137 ? 7.678 -17.305 -13.765 1.00 89.44 137 CYS A N 1
ATOM 1109 C CA . CYS A 1 137 ? 8.384 -16.038 -13.634 1.00 89.44 137 CYS A CA 1
ATOM 1110 C C . CYS A 1 137 ? 9.820 -16.188 -13.104 1.00 89.44 137 CYS A C 1
ATOM 1112 O O . CYS A 1 137 ? 10.733 -15.480 -13.538 1.00 89.44 137 CYS A O 1
ATOM 1114 N N . ILE A 1 138 ? 10.033 -17.068 -12.121 1.00 92.75 138 ILE A N 1
ATOM 1115 C CA . ILE A 1 138 ? 11.348 -17.303 -11.514 1.00 92.75 138 ILE A CA 1
ATOM 1116 C C . ILE A 1 138 ? 12.299 -17.948 -12.528 1.00 92.75 138 ILE A C 1
ATOM 1118 O O . ILE A 1 138 ? 13.496 -17.635 -12.503 1.00 92.75 138 ILE A O 1
ATOM 1122 N N . ALA A 1 139 ? 11.779 -18.775 -13.441 1.00 93.88 139 ALA A N 1
ATOM 1123 C CA . ALA A 1 139 ? 12.550 -19.402 -14.509 1.00 93.88 139 ALA A CA 1
ATOM 1124 C C . ALA A 1 139 ? 13.070 -18.405 -15.566 1.00 93.88 139 ALA A C 1
ATOM 1126 O O . ALA A 1 139 ? 14.075 -18.689 -16.218 1.00 93.88 139 ALA A O 1
ATOM 1127 N N . ILE A 1 140 ? 12.449 -17.226 -15.720 1.00 94.00 140 ILE A N 1
ATOM 1128 C CA . ILE A 1 140 ? 12.908 -16.198 -16.672 1.00 94.00 140 ILE A CA 1
ATOM 1129 C C . ILE A 1 140 ? 14.279 -15.651 -16.233 1.00 94.00 140 ILE A C 1
ATOM 1131 O O . ILE A 1 140 ? 14.408 -15.217 -15.089 1.00 94.00 140 ILE A O 1
ATOM 1135 N N . PRO A 1 141 ? 15.302 -15.593 -17.104 1.00 96.44 141 PRO A N 1
ATOM 1136 C CA . PRO A 1 141 ? 16.596 -14.989 -16.774 1.00 96.44 141 PRO A CA 1
ATOM 1137 C C . PRO A 1 141 ? 16.491 -13.537 -16.266 1.00 96.44 141 PRO A C 1
ATOM 1139 O O . PRO A 1 141 ? 15.629 -12.772 -16.700 1.00 96.44 141 PRO A O 1
ATOM 1142 N N . ASN A 1 142 ? 17.361 -13.142 -15.328 1.00 95.31 142 ASN A N 1
ATOM 1143 C CA . ASN A 1 142 ? 17.266 -11.830 -14.669 1.00 95.31 142 ASN A CA 1
ATOM 1144 C C . ASN A 1 142 ? 17.472 -10.658 -15.638 1.00 95.31 142 ASN A C 1
ATOM 1146 O O . ASN A 1 142 ? 16.805 -9.640 -15.499 1.00 95.31 142 ASN A O 1
ATOM 1150 N N . ASP A 1 143 ? 18.351 -10.810 -16.628 1.00 93.69 143 ASP A N 1
ATOM 1151 C CA . ASP A 1 143 ? 18.580 -9.836 -17.699 1.00 93.69 143 ASP A CA 1
ATOM 1152 C C . ASP A 1 143 ? 17.326 -9.637 -18.561 1.00 93.69 143 ASP A C 1
ATOM 1154 O O . ASP A 1 143 ? 17.004 -8.514 -18.941 1.00 93.69 143 ASP A O 1
ATOM 1158 N N . LYS A 1 144 ? 16.568 -10.712 -18.809 1.00 91.69 144 LYS A N 1
ATOM 1159 C CA . LYS A 1 144 ? 15.298 -10.659 -19.544 1.00 91.69 144 LYS A CA 1
ATOM 1160 C C . LYS A 1 144 ? 14.179 -10.027 -18.737 1.00 91.69 144 LYS A C 1
ATOM 1162 O O . LYS A 1 144 ? 13.411 -9.247 -19.290 1.00 91.69 144 LYS A O 1
ATOM 1167 N N . LEU A 1 145 ? 14.109 -10.308 -17.437 1.00 90.75 145 LEU A N 1
ATOM 1168 C CA . LEU A 1 145 ? 13.189 -9.605 -16.540 1.00 90.75 145 LEU A CA 1
ATOM 1169 C C . LEU A 1 145 ? 13.532 -8.121 -16.433 1.00 90.75 145 LEU A C 1
ATOM 1171 O O . LEU A 1 145 ? 12.631 -7.291 -16.450 1.00 90.75 145 LEU A O 1
ATOM 1175 N N . LEU A 1 146 ? 14.819 -7.785 -16.365 1.00 90.12 146 LEU A N 1
ATOM 1176 C CA . LEU A 1 146 ? 15.270 -6.402 -16.351 1.00 90.12 146 LEU A CA 1
ATOM 1177 C C . LEU A 1 146 ? 14.889 -5.684 -17.651 1.00 90.12 146 LEU A C 1
ATOM 1179 O O . LEU A 1 146 ? 14.280 -4.622 -17.594 1.00 90.12 146 LEU A O 1
ATOM 1183 N N . GLU A 1 147 ? 15.172 -6.281 -18.812 1.00 86.81 147 GLU A N 1
ATOM 1184 C CA . GLU A 1 147 ? 14.752 -5.745 -20.115 1.00 86.81 147 GLU A CA 1
ATOM 1185 C C . GLU A 1 147 ? 13.229 -5.544 -20.174 1.00 86.81 147 GLU A C 1
ATOM 1187 O O . GLU A 1 147 ? 12.751 -4.535 -20.696 1.00 86.81 147 GLU A O 1
ATOM 1192 N N . PHE A 1 148 ? 12.473 -6.491 -19.612 1.00 85.25 148 PHE A N 1
ATOM 1193 C CA . PHE A 1 148 ? 11.015 -6.457 -19.571 1.00 85.25 148 PHE A CA 1
ATOM 1194 C C . PHE A 1 148 ? 10.438 -5.433 -18.587 1.00 85.25 148 PHE A C 1
ATOM 1196 O O . PHE A 1 148 ? 9.310 -5.008 -18.806 1.00 85.25 148 PHE A O 1
ATOM 1203 N N . PHE A 1 149 ? 11.153 -5.064 -17.518 1.00 83.88 149 PHE A N 1
ATOM 1204 C CA . PHE A 1 149 ? 10.706 -4.085 -16.514 1.00 83.88 149 PHE A CA 1
ATOM 1205 C C . PHE A 1 149 ? 11.299 -2.683 -16.697 1.00 83.88 149 PHE A C 1
ATOM 1207 O O . PHE A 1 149 ? 10.871 -1.746 -16.028 1.00 83.88 149 PHE A O 1
ATOM 1214 N N . HIS A 1 150 ? 12.239 -2.502 -17.624 1.00 75.88 150 HIS A N 1
ATOM 1215 C CA . HIS A 1 150 ? 12.841 -1.208 -17.919 1.00 75.88 150 HIS A CA 1
ATOM 1216 C C . HIS A 1 150 ? 11.826 -0.227 -18.556 1.00 75.88 150 HIS A C 1
ATOM 1218 O O . HIS A 1 150 ? 11.328 -0.513 -19.653 1.00 75.88 150 HIS A O 1
ATOM 1224 N N . PRO A 1 151 ? 11.489 0.913 -17.915 1.00 59.78 151 PRO A N 1
ATOM 1225 C CA . PRO A 1 151 ? 10.431 1.833 -18.341 1.00 59.78 151 PRO A CA 1
ATOM 1226 C C . PRO A 1 151 ? 10.824 2.688 -19.560 1.00 59.78 151 PRO A C 1
ATOM 1228 O O . PRO A 1 151 ? 10.998 3.896 -19.460 1.00 59.78 151 PRO A O 1
ATOM 1231 N N . TYR A 1 152 ? 10.926 2.096 -20.754 1.00 56.16 152 TYR A N 1
ATOM 1232 C CA . TYR A 1 152 ? 10.866 2.891 -21.985 1.00 56.16 152 TYR A CA 1
ATOM 1233 C C . TYR A 1 152 ? 9.402 3.237 -22.314 1.00 56.16 152 TYR A C 1
ATOM 1235 O O . TYR A 1 152 ? 8.557 2.332 -22.320 1.00 56.16 152 TYR A O 1
ATOM 1243 N N . PRO A 1 153 ? 9.087 4.498 -22.686 1.00 49.66 153 PRO A N 1
ATOM 1244 C CA . PRO A 1 153 ? 7.719 4.981 -22.932 1.00 49.66 153 PRO A CA 1
ATOM 1245 C C . PRO A 1 153 ? 6.974 4.263 -24.075 1.00 49.66 153 PRO A C 1
ATOM 1247 O O . PRO A 1 153 ? 5.806 4.535 -24.329 1.00 49.66 153 PRO A O 1
ATOM 1250 N N . SER A 1 154 ? 7.625 3.329 -24.772 1.00 44.25 154 SER A N 1
ATOM 1251 C CA . SER A 1 154 ? 7.076 2.569 -25.901 1.00 44.25 154 SER A CA 1
ATOM 1252 C C . SER A 1 154 ? 6.677 1.124 -25.566 1.00 44.25 154 SER A C 1
ATOM 1254 O O . SER A 1 154 ? 6.235 0.421 -26.472 1.00 44.25 154 SER A O 1
ATOM 1256 N N . ARG A 1 155 ? 6.869 0.634 -24.326 1.00 46.47 155 ARG A N 1
ATOM 1257 C CA . ARG A 1 155 ? 6.762 -0.814 -24.030 1.00 46.47 155 ARG A CA 1
ATOM 1258 C C . ARG A 1 155 ? 5.739 -1.238 -22.974 1.00 46.47 155 ARG A C 1
ATOM 1260 O O . ARG A 1 155 ? 5.468 -2.432 -22.887 1.00 46.47 155 ARG A O 1
ATOM 1267 N N . TYR A 1 156 ? 5.093 -0.319 -22.254 1.00 47.22 156 TYR A N 1
ATOM 1268 C CA . TYR A 1 156 ? 4.088 -0.699 -21.250 1.00 47.22 156 TYR A CA 1
ATOM 1269 C C . TYR A 1 156 ? 2.685 -0.303 -21.675 1.00 47.22 156 TYR A C 1
ATOM 1271 O O . TYR A 1 156 ? 2.292 0.858 -21.634 1.00 47.22 156 TYR A O 1
ATOM 1279 N N . ARG A 1 157 ? 1.888 -1.316 -22.014 1.00 43.22 157 ARG A N 1
ATOM 1280 C CA . ARG A 1 157 ? 0.438 -1.258 -21.860 1.00 43.22 157 ARG A CA 1
ATOM 1281 C C . ARG A 1 157 ? 0.108 -2.090 -20.629 1.00 43.22 157 ARG A C 1
ATOM 1283 O O . ARG A 1 157 ? 0.243 -3.307 -20.667 1.00 43.22 157 ARG A O 1
ATOM 1290 N N . LEU A 1 158 ? -0.295 -1.433 -19.542 1.00 44.47 158 LEU A N 1
ATOM 1291 C CA . LEU A 1 158 ? -0.791 -2.101 -18.338 1.00 44.47 158 LEU A CA 1
ATOM 1292 C C . LEU A 1 158 ? -1.995 -2.975 -18.719 1.00 44.47 158 LEU A C 1
ATOM 1294 O O . LEU A 1 158 ? -3.076 -2.465 -19.019 1.00 44.47 158 LEU A O 1
ATOM 1298 N N . ILE A 1 159 ? -1.803 -4.293 -18.745 1.00 42.31 159 ILE A N 1
ATOM 1299 C CA . ILE A 1 159 ? -2.900 -5.252 -18.852 1.00 42.31 159 ILE A CA 1
ATOM 1300 C C . ILE A 1 159 ? -3.355 -5.529 -17.423 1.00 42.31 159 ILE A C 1
ATOM 1302 O O . ILE A 1 159 ? -2.665 -6.168 -16.635 1.00 42.31 159 ILE A O 1
ATOM 1306 N N . ALA A 1 160 ? -4.508 -4.969 -17.074 1.00 39.91 160 ALA A N 1
ATOM 1307 C CA . ALA A 1 160 ? -5.142 -5.170 -15.786 1.00 39.91 160 ALA A CA 1
ATOM 1308 C C . ALA A 1 160 ? -5.831 -6.540 -15.757 1.00 39.91 160 ALA A C 1
ATOM 1310 O O . ALA A 1 160 ? -7.002 -6.640 -16.101 1.00 39.91 160 ALA A O 1
ATOM 1311 N N . LEU A 1 161 ? -5.083 -7.565 -15.359 1.00 45.69 161 LEU A N 1
ATOM 1312 C CA . LEU A 1 161 ? -5.514 -8.792 -14.679 1.00 45.69 161 LEU A CA 1
ATOM 1313 C C . LEU A 1 161 ? -4.253 -9.292 -13.958 1.00 45.69 161 LEU A C 1
ATOM 1315 O O . LEU A 1 161 ? -3.194 -9.302 -14.571 1.00 45.69 161 LEU A O 1
ATOM 1319 N N . GLU A 1 162 ? -4.326 -9.575 -12.653 1.00 58.66 162 GLU A N 1
ATOM 1320 C CA . GLU A 1 162 ? -3.160 -9.741 -11.759 1.00 58.66 162 GLU A CA 1
ATOM 1321 C C . GLU A 1 162 ? -2.303 -10.988 -12.065 1.00 58.66 162 GLU A C 1
ATOM 1323 O O . GLU A 1 162 ? -2.238 -11.931 -11.272 1.00 58.66 162 GLU A O 1
ATOM 1328 N N . CYS A 1 163 ? -1.624 -10.991 -13.210 1.00 76.00 163 CYS A N 1
ATOM 1329 C CA . CYS A 1 163 ? -0.613 -11.974 -13.552 1.00 76.00 163 CYS A CA 1
ATOM 1330 C C . CYS A 1 163 ? 0.574 -11.881 -12.591 1.00 76.00 163 CYS A C 1
ATOM 1332 O O . CYS A 1 163 ? 0.883 -10.813 -12.042 1.00 76.00 163 CYS A O 1
ATOM 1334 N N . CYS A 1 164 ? 1.275 -12.996 -12.387 1.00 85.00 164 CYS A N 1
ATOM 1335 C CA . CYS A 1 164 ? 2.430 -13.041 -11.490 1.00 85.00 164 CYS A CA 1
ATOM 1336 C C . CYS A 1 164 ? 3.543 -12.057 -11.900 1.00 85.00 164 CYS A C 1
ATOM 1338 O O . CYS A 1 164 ? 4.249 -11.536 -11.036 1.00 85.00 164 CYS A O 1
ATOM 1340 N N . MET A 1 165 ? 3.634 -11.710 -13.189 1.00 85.25 165 MET A N 1
ATOM 1341 C CA . MET A 1 165 ? 4.550 -10.685 -13.703 1.00 85.25 165 MET A CA 1
ATOM 1342 C C . MET A 1 165 ? 4.225 -9.277 -13.193 1.00 85.25 165 MET A C 1
ATOM 1344 O O . MET A 1 165 ? 5.128 -8.543 -12.788 1.00 85.25 165 MET A O 1
ATOM 1348 N N . LEU A 1 166 ? 2.943 -8.897 -13.159 1.00 83.06 166 LEU A N 1
ATOM 1349 C CA . LEU A 1 166 ? 2.532 -7.610 -12.601 1.00 83.06 166 LEU A CA 1
ATOM 1350 C C . LEU A 1 166 ? 2.824 -7.561 -11.099 1.00 83.06 166 LEU A C 1
ATOM 1352 O O . LEU A 1 166 ? 3.366 -6.569 -10.621 1.00 83.06 166 LEU A O 1
ATOM 1356 N N . LYS A 1 167 ? 2.543 -8.649 -10.367 1.00 85.31 167 LYS A N 1
ATOM 1357 C CA . LYS A 1 167 ? 2.847 -8.746 -8.928 1.00 85.31 167 LYS A CA 1
ATOM 1358 C C . LYS A 1 167 ? 4.340 -8.540 -8.654 1.00 85.31 167 LYS A C 1
ATOM 1360 O O . LYS A 1 167 ? 4.705 -7.788 -7.751 1.00 85.31 167 LYS A O 1
ATOM 1365 N N . MET A 1 168 ? 5.196 -9.140 -9.478 1.00 89.06 168 MET A N 1
ATOM 1366 C CA . MET A 1 168 ? 6.648 -8.963 -9.423 1.00 89.06 168 MET A CA 1
ATOM 1367 C C . MET A 1 168 ? 7.084 -7.516 -9.612 1.00 89.06 168 MET A C 1
ATOM 1369 O O . MET A 1 168 ? 7.806 -6.985 -8.769 1.00 89.06 168 MET A O 1
ATOM 1373 N N . LEU A 1 169 ? 6.592 -6.853 -10.660 1.00 87.81 169 LEU A N 1
ATOM 1374 C CA . LEU A 1 169 ? 6.881 -5.439 -10.877 1.00 87.81 169 LEU A CA 1
ATOM 1375 C C . LEU A 1 169 ? 6.384 -4.583 -9.703 1.00 87.81 169 LEU A C 1
ATOM 1377 O O . LEU A 1 169 ? 7.123 -3.744 -9.190 1.00 87.81 169 LEU A O 1
ATOM 1381 N N . THR A 1 170 ? 5.161 -4.828 -9.219 1.00 87.94 170 THR A N 1
ATOM 1382 C CA . THR A 1 170 ? 4.609 -4.078 -8.083 1.00 87.94 170 THR A CA 1
ATOM 1383 C C . THR A 1 170 ? 5.394 -4.285 -6.793 1.00 87.94 170 THR A C 1
ATOM 1385 O O . THR A 1 170 ? 5.435 -3.369 -5.985 1.00 87.94 170 THR A O 1
ATOM 1388 N N . LEU A 1 171 ? 6.071 -5.424 -6.607 1.00 90.50 171 LEU A N 1
ATOM 1389 C CA . LEU A 1 171 ? 6.951 -5.648 -5.458 1.00 90.50 171 LEU A CA 1
ATOM 1390 C C . LEU A 1 171 ? 8.220 -4.783 -5.531 1.00 90.50 171 LEU A C 1
ATOM 1392 O O . LEU A 1 171 ? 8.694 -4.299 -4.503 1.00 90.50 171 LEU A O 1
ATOM 1396 N N . ILE A 1 172 ? 8.769 -4.567 -6.730 1.00 91.06 172 ILE A N 1
ATOM 1397 C CA . ILE A 1 172 ? 9.904 -3.651 -6.935 1.00 91.06 172 ILE A CA 1
ATOM 1398 C C . ILE A 1 172 ? 9.459 -2.209 -6.669 1.00 91.06 172 ILE A C 1
ATOM 1400 O O . ILE A 1 172 ? 10.114 -1.495 -5.908 1.00 91.06 172 ILE A O 1
ATOM 1404 N N . ILE A 1 173 ? 8.316 -1.806 -7.237 1.00 89.75 173 ILE A N 1
ATOM 1405 C CA . ILE A 1 173 ? 7.716 -0.482 -7.016 1.00 89.75 173 ILE A CA 1
ATOM 1406 C C . ILE A 1 173 ? 7.454 -0.251 -5.520 1.00 89.75 173 ILE A C 1
ATOM 1408 O O . ILE A 1 173 ? 7.856 0.772 -4.973 1.00 89.75 173 ILE A O 1
ATOM 1412 N N . ASP A 1 174 ? 6.829 -1.214 -4.841 1.00 90.88 174 ASP A N 1
ATOM 1413 C CA . ASP A 1 174 ? 6.512 -1.153 -3.412 1.00 90.88 174 ASP A CA 1
ATOM 1414 C C . ASP A 1 174 ? 7.766 -0.934 -2.556 1.00 90.88 174 ASP A C 1
ATOM 1416 O O . ASP A 1 174 ? 7.791 -0.040 -1.710 1.00 90.88 174 ASP A O 1
ATOM 1420 N N . ARG A 1 175 ? 8.847 -1.677 -2.821 1.00 91.75 175 ARG A N 1
ATOM 1421 C CA . ARG A 1 175 ? 10.120 -1.502 -2.106 1.00 91.75 175 ARG A CA 1
ATOM 1422 C C . ARG A 1 175 ? 10.722 -0.123 -2.307 1.00 91.75 175 ARG A C 1
ATOM 1424 O O . ARG A 1 175 ? 11.173 0.478 -1.339 1.00 91.75 175 ARG A O 1
ATOM 1431 N N . ARG A 1 176 ? 10.705 0.387 -3.535 1.00 91.62 176 ARG A N 1
ATOM 1432 C CA . ARG A 1 176 ? 11.205 1.728 -3.855 1.00 91.62 176 ARG A CA 1
ATOM 1433 C C . ARG A 1 176 ? 10.390 2.821 -3.182 1.00 91.62 176 ARG A C 1
ATOM 1435 O O . ARG A 1 176 ? 10.967 3.748 -2.621 1.00 91.62 176 ARG A O 1
ATOM 1442 N N . ILE A 1 177 ? 9.064 2.675 -3.161 1.00 90.25 177 ILE A N 1
ATOM 1443 C CA . ILE A 1 177 ? 8.180 3.582 -2.426 1.00 90.25 177 ILE A CA 1
ATOM 1444 C C . ILE A 1 177 ? 8.509 3.556 -0.932 1.00 90.25 177 ILE A C 1
ATOM 1446 O O . ILE A 1 177 ? 8.659 4.613 -0.324 1.00 90.25 177 ILE A O 1
ATOM 1450 N N . ARG A 1 178 ? 8.683 2.376 -0.329 1.00 90.94 178 ARG A N 1
ATOM 1451 C CA . ARG A 1 178 ? 9.069 2.262 1.088 1.00 90.94 178 ARG A CA 1
ATOM 1452 C C . ARG A 1 178 ? 10.418 2.904 1.368 1.00 90.94 178 ARG A C 1
ATOM 1454 O O . ARG A 1 178 ? 10.510 3.707 2.288 1.00 90.94 178 ARG A O 1
ATOM 1461 N N . GLU A 1 179 ? 11.439 2.587 0.580 1.00 92.19 179 GLU A N 1
ATOM 1462 C CA . GLU A 1 179 ? 12.781 3.113 0.821 1.00 92.19 179 GLU A CA 1
ATOM 1463 C C . GLU A 1 179 ? 12.814 4.633 0.637 1.00 92.19 179 GLU A C 1
ATOM 1465 O O . GLU A 1 179 ? 13.308 5.340 1.511 1.00 92.19 179 GLU A O 1
ATOM 1470 N N . GLY A 1 180 ? 12.194 5.151 -0.426 1.00 91.50 180 GLY A N 1
ATOM 1471 C CA . GLY A 1 180 ? 12.105 6.588 -0.647 1.00 91.50 180 GLY A CA 1
ATOM 1472 C C . GLY A 1 180 ? 11.334 7.300 0.464 1.00 91.50 180 GLY A C 1
ATOM 1473 O O . GLY A 1 180 ? 11.808 8.313 0.967 1.00 91.50 180 GLY A O 1
ATOM 1474 N N . THR A 1 181 ? 10.183 6.767 0.895 1.00 91.00 181 THR A N 1
ATOM 1475 C CA . THR A 1 181 ? 9.352 7.384 1.949 1.00 91.00 181 THR A CA 1
ATOM 1476 C C . THR A 1 181 ? 10.001 7.342 3.331 1.00 91.00 181 THR A C 1
ATOM 1478 O O . THR A 1 181 ? 9.794 8.261 4.128 1.00 91.00 181 THR A O 1
ATOM 1481 N N . GLN A 1 182 ? 10.794 6.308 3.613 1.00 90.19 182 GLN A N 1
ATOM 1482 C CA . GLN A 1 182 ? 11.622 6.224 4.814 1.00 90.19 182 GLN A CA 1
ATOM 1483 C C . GLN A 1 182 ? 12.746 7.259 4.781 1.00 90.19 182 GLN A C 1
ATOM 1485 O O . GLN A 1 182 ? 12.925 7.972 5.767 1.00 90.19 182 GLN A O 1
ATOM 1490 N N . ASP A 1 183 ? 13.450 7.395 3.654 1.00 90.12 183 ASP A N 1
ATOM 1491 C CA . ASP A 1 183 ? 14.586 8.315 3.547 1.00 90.12 183 ASP A CA 1
ATOM 1492 C C . ASP A 1 183 ? 14.183 9.782 3.755 1.00 90.12 183 ASP A C 1
ATOM 1494 O O . ASP A 1 183 ? 14.923 10.553 4.363 1.00 90.12 183 ASP A O 1
ATOM 1498 N N . ILE A 1 184 ? 12.999 10.169 3.270 1.00 89.50 184 ILE A N 1
ATOM 1499 C CA . ILE A 1 184 ? 12.466 11.532 3.428 1.00 89.50 184 ILE A CA 1
ATOM 1500 C C . ILE A 1 184 ? 11.634 11.715 4.710 1.00 89.50 184 ILE A C 1
ATOM 1502 O O . ILE A 1 184 ? 11.133 12.807 4.969 1.00 89.50 184 ILE A O 1
ATOM 1506 N N . GLY A 1 185 ? 11.452 10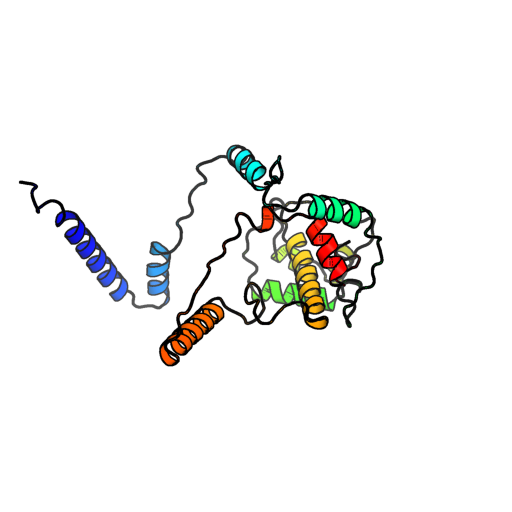.656 5.507 1.00 89.31 185 GLY A N 1
ATOM 1507 C CA . GLY A 1 185 ? 10.779 10.716 6.807 1.00 89.31 185 GLY A CA 1
ATOM 1508 C C . GLY A 1 185 ? 9.285 11.062 6.763 1.00 89.31 185 GLY A C 1
ATOM 1509 O O . GLY A 1 185 ? 8.767 11.636 7.720 1.00 89.31 185 GLY A O 1
ATOM 1510 N N . VAL A 1 186 ? 8.570 10.738 5.676 1.00 89.62 186 VAL A N 1
ATOM 1511 C CA . VAL A 1 186 ? 7.136 11.087 5.540 1.00 89.62 186 VAL A CA 1
ATOM 1512 C C . VAL A 1 186 ? 6.193 10.122 6.260 1.00 89.62 186 VAL A C 1
ATOM 1514 O O . VAL A 1 186 ? 5.034 10.465 6.500 1.00 89.62 186 VAL A O 1
ATOM 1517 N N . VAL A 1 187 ? 6.653 8.913 6.597 1.00 89.75 187 VAL A N 1
ATOM 1518 C CA . VAL A 1 187 ? 5.854 7.928 7.340 1.00 89.75 187 VAL A CA 1
ATOM 1519 C C . VAL A 1 187 ? 6.027 8.174 8.842 1.00 89.75 187 VAL A C 1
ATOM 1521 O O . VAL A 1 187 ? 7.131 8.006 9.356 1.00 89.75 187 VAL A O 1
ATOM 1524 N N . PRO A 1 188 ? 4.969 8.560 9.578 1.00 88.75 188 PRO A N 1
ATOM 1525 C CA . PRO A 1 188 ? 5.080 8.806 11.009 1.00 88.75 188 PRO A CA 1
ATOM 1526 C C . PRO A 1 188 ? 5.215 7.494 11.790 1.00 88.75 188 PRO A C 1
ATOM 1528 O O . PRO A 1 188 ? 4.604 6.488 11.436 1.00 88.75 188 PRO A O 1
ATOM 1531 N N . ASN A 1 189 ? 5.896 7.535 12.939 1.00 86.94 189 ASN A N 1
ATOM 1532 C CA . ASN A 1 189 ? 6.066 6.375 13.831 1.00 86.94 189 ASN A CA 1
ATOM 1533 C C . ASN A 1 189 ? 4.746 5.820 14.399 1.00 86.94 189 ASN A C 1
ATOM 1535 O O . ASN A 1 189 ? 4.718 4.733 14.964 1.00 86.94 189 ASN A O 1
ATOM 1539 N N . THR A 1 190 ? 3.646 6.565 14.278 1.00 88.00 190 THR A N 1
ATOM 1540 C CA . THR A 1 190 ? 2.302 6.120 14.671 1.00 88.00 190 THR A CA 1
ATOM 1541 C C . THR A 1 190 ? 1.630 5.240 13.612 1.00 88.00 190 THR A C 1
ATOM 1543 O O . THR A 1 190 ? 0.613 4.605 13.896 1.00 88.00 190 THR A O 1
ATOM 1546 N N . GLN A 1 191 ? 2.173 5.180 12.392 1.00 89.50 191 GLN A N 1
ATOM 1547 C CA . GLN A 1 191 ? 1.652 4.354 11.310 1.00 89.50 191 GLN A CA 1
ATOM 1548 C C . GLN A 1 191 ? 2.180 2.921 11.431 1.00 89.50 191 GLN A C 1
ATOM 1550 O O . GLN A 1 191 ? 3.245 2.596 10.925 1.00 89.50 191 GLN A O 1
ATOM 1555 N N . ASN A 1 192 ? 1.397 2.037 12.048 1.00 89.25 192 ASN A N 1
ATOM 1556 C CA . ASN A 1 192 ? 1.760 0.619 12.187 1.00 89.25 192 ASN A CA 1
ATOM 1557 C C . ASN A 1 192 ? 1.316 -0.256 11.001 1.00 89.25 192 ASN A C 1
ATOM 1559 O O . ASN A 1 192 ? 1.911 -1.293 10.715 1.00 89.25 192 ASN A O 1
ATOM 1563 N N . GLY A 1 193 ? 0.229 0.119 10.320 1.00 88.69 193 GLY A N 1
ATOM 1564 C CA . GLY A 1 193 ? -0.352 -0.698 9.255 1.00 88.69 193 GLY A CA 1
ATOM 1565 C C . GLY A 1 193 ? 0.594 -0.853 8.062 1.00 88.69 193 GLY A C 1
ATOM 1566 O O . GLY A 1 193 ? 1.076 0.143 7.527 1.00 88.69 193 GLY A O 1
ATOM 1567 N N . PHE A 1 194 ? 0.799 -2.098 7.619 1.00 86.44 194 PHE A N 1
ATOM 1568 C CA . PHE A 1 194 ? 1.623 -2.454 6.455 1.00 86.44 194 PHE A CA 1
ATOM 1569 C C . PHE A 1 194 ? 3.090 -2.005 6.535 1.00 86.44 194 PHE A C 1
ATOM 1571 O O . PHE A 1 194 ? 3.731 -1.906 5.494 1.00 86.44 194 PHE A O 1
ATOM 1578 N N . GLN A 1 195 ? 3.623 -1.736 7.727 1.00 86.62 195 GLN A N 1
ATOM 1579 C CA . GLN A 1 195 ? 5.045 -1.459 7.930 1.00 86.62 195 GLN A CA 1
ATOM 1580 C C . GLN A 1 195 ? 5.804 -2.734 8.295 1.00 86.62 195 GLN A C 1
ATOM 1582 O O . GLN A 1 195 ? 5.270 -3.624 8.966 1.00 86.62 195 GLN A O 1
ATOM 1587 N N . ASP A 1 196 ? 7.059 -2.809 7.863 1.00 84.75 196 ASP A N 1
ATOM 1588 C CA . ASP A 1 196 ? 7.926 -3.931 8.200 1.00 84.75 196 ASP A CA 1
ATOM 1589 C C . ASP A 1 196 ? 8.169 -3.980 9.708 1.00 84.75 196 ASP A C 1
ATOM 1591 O O . ASP A 1 196 ? 8.326 -2.956 10.369 1.00 84.75 196 ASP A O 1
ATOM 1595 N N . ASN A 1 197 ? 8.200 -5.195 10.255 1.00 87.00 197 ASN A N 1
ATOM 1596 C CA . ASN A 1 197 ? 8.417 -5.470 11.679 1.00 87.00 197 ASN A CA 1
ATOM 1597 C C . ASN A 1 197 ? 7.368 -4.896 12.650 1.00 87.00 197 ASN A C 1
ATOM 1599 O O . ASN A 1 197 ? 7.526 -5.080 13.854 1.00 87.00 197 ASN A O 1
ATOM 1603 N N . LEU A 1 198 ? 6.279 -4.294 12.159 1.00 88.69 198 LEU A N 1
ATOM 1604 C CA . LEU A 1 198 ? 5.154 -3.835 12.979 1.00 88.69 198 LEU A CA 1
ATOM 1605 C C . LEU A 1 198 ? 3.949 -4.768 12.812 1.00 88.69 198 LEU A C 1
ATOM 1607 O O . LEU A 1 198 ? 3.668 -5.314 11.739 1.00 88.69 198 LEU A O 1
ATOM 1611 N N . ARG A 1 199 ? 3.240 -5.010 13.913 1.00 89.12 199 ARG A N 1
ATOM 1612 C CA . ARG A 1 199 ? 2.114 -5.942 14.018 1.00 89.12 199 ARG A CA 1
ATOM 1613 C C . ARG A 1 199 ? 0.912 -5.254 14.651 1.00 89.12 199 ARG A C 1
ATOM 1615 O O . ARG A 1 199 ? 1.003 -4.264 15.368 1.00 89.12 199 ARG A O 1
ATOM 1622 N N . THR A 1 200 ? -0.267 -5.833 14.443 1.00 86.44 200 THR A N 1
ATOM 1623 C CA . THR A 1 200 ? -1.513 -5.332 15.050 1.00 86.44 200 THR A CA 1
ATOM 1624 C C . THR A 1 200 ? -1.476 -5.332 16.577 1.00 86.44 200 THR A C 1
ATOM 1626 O O . THR A 1 200 ? -2.157 -4.521 17.199 1.00 86.44 200 THR A O 1
ATOM 1629 N N . ASN A 1 201 ? -0.674 -6.215 17.175 1.00 90.88 201 ASN A N 1
ATOM 1630 C CA . ASN A 1 201 ? -0.517 -6.306 18.624 1.00 90.88 201 ASN A CA 1
ATOM 1631 C C . ASN A 1 201 ? 0.171 -5.069 19.215 1.00 90.88 201 ASN A C 1
ATOM 1633 O O . ASN A 1 201 ? -0.152 -4.709 20.343 1.00 90.88 201 ASN A O 1
ATOM 1637 N N . ASP A 1 202 ? 1.029 -4.381 18.455 1.00 88.81 202 ASP A N 1
ATOM 1638 C CA . ASP A 1 202 ? 1.726 -3.178 18.926 1.00 88.81 202 ASP A CA 1
ATOM 1639 C C . ASP A 1 202 ? 0.726 -2.052 19.219 1.00 88.81 202 ASP A C 1
ATOM 1641 O O . ASP A 1 202 ? 0.771 -1.425 20.274 1.00 88.81 202 ASP A O 1
ATOM 1645 N N . ASN A 1 203 ? -0.269 -1.865 18.343 1.00 90.00 203 ASN A N 1
ATOM 1646 C CA . ASN A 1 203 ? -1.358 -0.905 18.566 1.00 90.00 203 ASN A CA 1
ATOM 1647 C C . ASN A 1 203 ? -2.176 -1.223 19.825 1.00 90.00 203 ASN A C 1
ATOM 1649 O O . ASN A 1 203 ? -2.564 -0.315 20.560 1.00 90.00 203 ASN A O 1
ATOM 1653 N N . ILE A 1 204 ? -2.462 -2.507 20.065 1.00 91.25 204 ILE A N 1
ATOM 1654 C CA . ILE A 1 204 ? -3.225 -2.943 21.243 1.00 91.25 204 ILE A CA 1
ATOM 1655 C C . ILE A 1 204 ? -2.409 -2.689 22.508 1.00 91.25 204 ILE A C 1
ATOM 1657 O O . ILE A 1 204 ? -2.949 -2.182 23.486 1.00 91.25 204 ILE A O 1
ATOM 1661 N N . PHE A 1 205 ? -1.112 -2.995 22.477 1.00 92.56 205 PHE A N 1
ATOM 1662 C CA . PHE A 1 205 ? -0.204 -2.729 23.585 1.00 92.56 205 PHE A CA 1
ATOM 1663 C C . PHE A 1 205 ? -0.142 -1.234 23.926 1.00 92.56 205 PHE A C 1
ATOM 1665 O O . PHE A 1 205 ? -0.295 -0.871 25.090 1.00 92.56 205 PHE A O 1
ATOM 1672 N N . VAL A 1 206 ? -0.012 -0.362 22.918 1.00 91.44 206 VAL A N 1
ATOM 1673 C CA . VAL A 1 206 ? -0.039 1.098 23.114 1.00 91.44 206 VAL A CA 1
ATOM 1674 C C . VAL A 1 206 ? -1.356 1.545 23.751 1.00 91.44 206 VAL A C 1
ATOM 1676 O O . VAL A 1 206 ? -1.336 2.299 24.722 1.00 91.44 206 VAL A O 1
ATOM 1679 N N . LEU A 1 207 ? -2.500 1.053 23.263 1.00 92.81 207 LEU A N 1
ATOM 1680 C CA . LEU A 1 207 ? -3.807 1.397 23.830 1.00 92.81 207 LEU A CA 1
ATOM 1681 C C . LEU A 1 207 ? -3.947 0.940 25.290 1.00 92.81 207 LEU A C 1
ATOM 1683 O O . LEU A 1 207 ? -4.460 1.697 26.110 1.00 92.81 207 LEU A O 1
ATOM 1687 N N . LEU A 1 208 ? -3.481 -0.266 25.626 1.00 95.81 208 LEU A N 1
ATOM 1688 C CA . LEU A 1 208 ? -3.473 -0.760 27.007 1.00 95.81 208 LEU A CA 1
ATOM 1689 C C . LEU A 1 208 ? -2.612 0.130 27.910 1.00 95.81 208 LEU A C 1
ATOM 1691 O O . LEU A 1 208 ? -3.078 0.548 28.963 1.00 95.81 208 LEU A O 1
ATOM 1695 N N . GLY A 1 209 ? -1.418 0.518 27.454 1.00 96.25 209 GLY A N 1
ATOM 1696 C CA . GLY A 1 209 ? -0.567 1.453 28.191 1.00 96.25 209 GLY A CA 1
ATOM 1697 C C . GLY A 1 209 ? -1.226 2.821 28.410 1.00 96.25 209 GLY A C 1
ATOM 1698 O O . GLY A 1 209 ? -1.099 3.401 29.486 1.00 96.25 209 GLY A O 1
ATOM 1699 N N . MET A 1 210 ? -1.982 3.326 27.428 1.00 95.00 210 MET A N 1
ATOM 1700 C CA . MET A 1 210 ? -2.754 4.566 27.585 1.00 95.00 210 MET A CA 1
ATOM 1701 C C . MET A 1 210 ? -3.887 4.424 28.609 1.00 95.00 210 MET A C 1
ATOM 1703 O O . MET A 1 210 ? -4.147 5.368 29.353 1.00 95.00 210 MET A O 1
ATOM 1707 N N . ILE A 1 211 ? -4.553 3.265 28.659 1.00 95.81 211 ILE A N 1
ATOM 1708 C CA . ILE A 1 211 ? -5.593 2.966 29.655 1.00 95.81 211 ILE A CA 1
ATOM 1709 C C . ILE A 1 211 ? -4.984 2.935 31.060 1.00 95.81 211 ILE A C 1
ATOM 1711 O O . ILE A 1 211 ? -5.492 3.615 31.951 1.00 95.81 211 ILE A O 1
ATOM 1715 N N . ASP A 1 212 ? -3.878 2.213 31.239 1.00 97.38 212 ASP A N 1
ATOM 1716 C CA . ASP A 1 212 ? -3.195 2.092 32.530 1.00 97.38 212 ASP A CA 1
ATOM 1717 C C . ASP A 1 212 ? -2.686 3.455 33.023 1.00 97.38 212 ASP A C 1
ATOM 1719 O O . ASP A 1 212 ? -2.865 3.813 34.189 1.00 97.38 212 ASP A O 1
ATOM 1723 N N . ALA A 1 213 ? -2.108 4.261 32.126 1.00 95.19 213 ALA A N 1
ATOM 1724 C CA . ALA A 1 213 ? -1.653 5.611 32.448 1.00 95.19 213 ALA A CA 1
ATOM 1725 C C . ALA A 1 213 ? -2.813 6.538 32.848 1.00 95.19 213 ALA A C 1
ATOM 1727 O O . ALA A 1 213 ? -2.696 7.297 33.812 1.00 95.19 213 ALA A O 1
ATOM 1728 N N . ALA A 1 214 ? -3.941 6.473 32.136 1.00 95.62 214 ALA A N 1
ATOM 1729 C CA . ALA A 1 214 ? -5.122 7.267 32.455 1.00 95.62 214 ALA A CA 1
ATOM 1730 C C . ALA A 1 214 ? -5.723 6.876 33.815 1.00 95.62 214 ALA A C 1
ATOM 1732 O O . ALA A 1 214 ? -6.056 7.761 34.608 1.00 95.62 214 ALA A O 1
ATOM 1733 N N . ASP A 1 215 ? -5.795 5.575 34.128 1.00 95.75 215 ASP A N 1
ATOM 1734 C CA . ASP A 1 215 ? -6.260 5.113 35.439 1.00 95.75 215 ASP A CA 1
ATOM 1735 C C . ASP A 1 215 ? -5.310 5.532 36.567 1.00 95.75 215 ASP A C 1
ATOM 1737 O O . ASP A 1 215 ? -5.772 6.011 37.607 1.00 95.75 215 ASP A O 1
ATOM 1741 N N . ALA A 1 216 ? -3.994 5.424 36.366 1.00 96.56 216 ALA A N 1
ATOM 1742 C CA . ALA A 1 216 ? -3.004 5.853 37.352 1.00 96.56 216 ALA A CA 1
ATOM 1743 C C . ALA A 1 216 ? -3.115 7.355 37.666 1.00 96.56 216 ALA A C 1
ATOM 1745 O O . ALA A 1 216 ? -3.026 7.758 38.826 1.00 96.56 216 ALA A O 1
ATOM 1746 N N . LEU A 1 217 ? -3.366 8.177 36.643 1.00 96.81 217 LEU A N 1
ATOM 1747 C CA . LEU A 1 217 ? -3.528 9.629 36.769 1.00 96.81 217 LEU A CA 1
ATOM 1748 C C . LEU A 1 217 ? -4.946 10.062 37.168 1.00 96.81 217 LEU A C 1
ATOM 1750 O O . LEU A 1 217 ? -5.173 11.249 37.396 1.00 96.81 217 LEU A O 1
ATOM 1754 N N . LYS A 1 218 ? -5.900 9.126 37.247 1.00 95.88 218 LYS A N 1
ATOM 1755 C CA . LYS A 1 218 ? -7.327 9.397 37.490 1.00 95.88 218 LYS A CA 1
ATOM 1756 C C . LYS A 1 218 ? -7.915 10.410 36.502 1.00 95.88 218 LYS A C 1
ATOM 1758 O O . LYS A 1 218 ? -8.770 11.221 36.855 1.00 95.88 218 LYS A O 1
ATOM 1763 N N . LEU A 1 219 ? -7.474 10.327 35.247 1.00 96.00 219 LEU A N 1
ATOM 1764 C CA . LEU A 1 219 ? -7.967 11.139 34.140 1.00 96.00 219 LEU A CA 1
ATOM 1765 C C . LEU A 1 219 ? -8.846 10.298 33.204 1.00 96.00 219 LEU A C 1
ATOM 1767 O O . LEU A 1 219 ? -8.588 9.110 33.013 1.00 96.00 219 LEU A O 1
ATOM 1771 N N . PRO A 1 220 ? -9.880 10.890 32.584 1.00 94.06 220 PRO A N 1
ATOM 1772 C CA . PRO A 1 220 ? -10.666 10.191 31.577 1.00 94.06 220 PRO A CA 1
ATOM 1773 C C . PRO A 1 220 ? -9.853 9.984 30.289 1.00 94.06 220 PRO A C 1
ATOM 1775 O O . PRO A 1 220 ? -9.238 10.920 29.777 1.00 94.06 220 PRO A O 1
ATOM 1778 N N . LEU A 1 221 ? -9.913 8.773 29.726 1.00 94.00 221 LEU A N 1
ATOM 1779 C CA . LEU A 1 221 ? -9.404 8.465 28.388 1.00 94.00 221 LEU A CA 1
ATOM 1780 C C . LEU A 1 221 ? -10.566 8.399 27.391 1.00 94.00 221 LEU A C 1
ATOM 1782 O O . LEU A 1 221 ? -11.460 7.563 27.521 1.00 94.00 221 LEU A O 1
ATOM 1786 N N . TYR A 1 222 ? -10.528 9.247 26.366 1.00 95.12 222 TYR A N 1
ATOM 1787 C CA . TYR A 1 222 ? -11.490 9.228 25.265 1.00 95.12 222 TYR A CA 1
ATOM 1788 C C . TYR A 1 222 ? -10.851 8.597 24.026 1.00 95.12 222 TYR A C 1
ATOM 1790 O O . TYR A 1 222 ? -9.760 8.990 23.620 1.00 95.12 222 TYR A O 1
ATOM 1798 N N . VAL A 1 223 ? -11.537 7.629 23.413 1.00 91.81 223 VAL A N 1
ATOM 1799 C CA . VAL A 1 223 ? -11.038 6.882 22.247 1.00 91.81 223 VAL A CA 1
ATOM 1800 C C . VAL A 1 223 ? -12.047 6.965 21.107 1.00 91.81 223 VAL A C 1
ATOM 1802 O O . VAL A 1 223 ? -13.229 6.679 21.298 1.00 91.81 223 VAL A O 1
ATOM 1805 N N . ALA A 1 224 ? -11.577 7.323 19.912 1.00 92.94 224 ALA A N 1
ATOM 1806 C CA . ALA A 1 224 ? -12.378 7.347 18.693 1.00 92.94 224 ALA A CA 1
ATOM 1807 C C . ALA A 1 224 ? -11.928 6.238 17.732 1.00 92.94 224 ALA A C 1
ATOM 1809 O O . ALA A 1 224 ? -10.773 6.197 17.312 1.00 92.94 224 ALA A O 1
ATOM 1810 N N . TYR A 1 225 ? -12.858 5.359 17.352 1.00 88.94 225 TYR A N 1
ATOM 1811 C CA . TYR A 1 225 ? -12.619 4.320 16.351 1.00 88.94 225 TYR A CA 1
ATOM 1812 C C . TYR A 1 225 ? -13.098 4.800 14.983 1.00 88.94 225 TYR A C 1
ATOM 1814 O O . TYR A 1 225 ? -14.298 4.853 14.713 1.00 88.94 225 TYR A O 1
ATOM 1822 N N . LEU A 1 226 ? -12.151 5.154 14.117 1.00 88.81 226 LEU A N 1
ATOM 1823 C CA . LEU A 1 226 ? -12.427 5.601 12.755 1.00 88.81 226 LEU A CA 1
ATOM 1824 C C . LEU A 1 226 ? -12.266 4.432 11.781 1.00 88.81 226 LEU A C 1
ATOM 1826 O O . LEU A 1 226 ? -11.227 3.777 11.746 1.00 88.81 226 LEU A O 1
ATOM 1830 N N . HIS A 1 227 ? -13.291 4.181 10.967 1.00 85.88 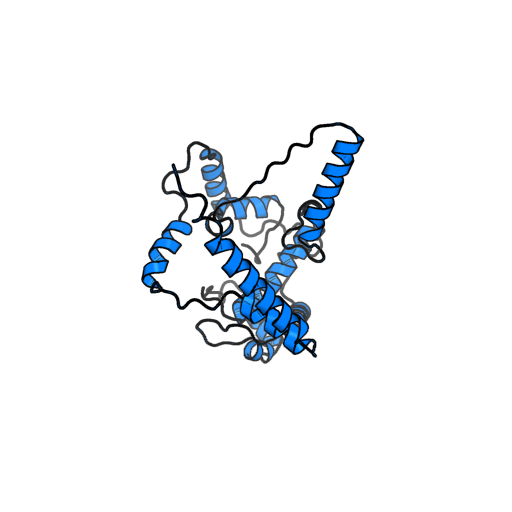227 HIS A N 1
ATOM 1831 C CA . HIS A 1 227 ? -13.247 3.168 9.917 1.00 85.88 227 HIS A CA 1
ATOM 1832 C C . HIS A 1 227 ? -13.594 3.787 8.564 1.00 85.88 227 HIS A C 1
ATOM 1834 O O . HIS A 1 227 ? -14.686 4.324 8.371 1.00 85.88 227 HIS A O 1
ATOM 1840 N N . LEU A 1 228 ? -12.664 3.694 7.614 1.00 80.69 228 LEU A N 1
ATOM 1841 C CA . LEU A 1 228 ? -12.857 4.195 6.257 1.00 80.69 228 LEU A CA 1
ATOM 1842 C C . LEU A 1 228 ? -13.614 3.162 5.418 1.00 80.69 228 LEU A C 1
ATOM 1844 O O . LEU A 1 228 ? -13.138 2.050 5.188 1.00 80.69 228 LEU A O 1
ATOM 1848 N N . LYS A 1 229 ? -14.789 3.540 4.910 1.00 75.75 229 LYS A N 1
ATOM 1849 C CA . LYS A 1 229 ? -15.566 2.696 3.996 1.00 75.75 229 LYS A CA 1
ATOM 1850 C C . LYS A 1 229 ? -14.875 2.633 2.631 1.00 75.75 229 LYS A C 1
ATOM 1852 O O . LYS A 1 229 ? -14.693 3.669 1.999 1.00 75.75 229 LYS A O 1
ATOM 1857 N N . ASN A 1 230 ? -14.566 1.421 2.161 1.00 72.12 230 ASN A N 1
ATOM 1858 C CA . ASN A 1 230 ? -13.949 1.148 0.854 1.00 72.12 230 ASN A CA 1
ATOM 1859 C C . ASN A 1 230 ? -12.715 2.032 0.566 1.00 72.12 230 ASN A C 1
ATOM 1861 O O . ASN A 1 230 ? -12.659 2.678 -0.475 1.00 72.12 230 ASN A O 1
ATOM 1865 N N . ALA A 1 231 ? -11.738 2.063 1.477 1.00 76.50 231 ALA A N 1
ATOM 1866 C CA . ALA A 1 231 ? -10.583 2.964 1.387 1.00 76.50 231 ALA A CA 1
ATOM 1867 C C . ALA A 1 231 ? -9.857 2.926 0.024 1.00 76.50 231 ALA A C 1
ATOM 1869 O O . ALA A 1 231 ? -9.636 3.980 -0.564 1.00 76.50 231 ALA A O 1
ATOM 1870 N N . PHE A 1 232 ? -9.561 1.736 -0.522 1.00 77.12 232 PHE A N 1
ATOM 1871 C CA . PHE A 1 232 ? -8.890 1.631 -1.826 1.00 77.12 232 PHE A CA 1
ATOM 1872 C C . PHE A 1 232 ? -9.795 2.061 -2.997 1.00 77.12 232 PHE A C 1
ATOM 1874 O O . PHE A 1 232 ? -9.396 2.967 -3.725 1.00 77.12 232 PHE A O 1
ATOM 1881 N N . PRO A 1 233 ? -11.022 1.513 -3.169 1.00 74.12 233 PRO A N 1
ATOM 1882 C CA . PRO A 1 233 ? -11.924 1.959 -4.237 1.00 74.12 233 PRO A CA 1
ATOM 1883 C C . PRO A 1 233 ? -12.274 3.450 -4.222 1.00 74.12 233 PRO A C 1
ATOM 1885 O O . PRO A 1 233 ? -12.482 4.029 -5.281 1.00 74.12 233 PRO A O 1
ATOM 1888 N N . ASN A 1 234 ? -12.350 4.064 -3.039 1.00 76.38 234 ASN A N 1
ATOM 1889 C CA . ASN A 1 234 ? -12.805 5.447 -2.877 1.00 76.38 234 ASN A CA 1
ATOM 1890 C C . ASN A 1 234 ? -11.671 6.483 -2.901 1.00 76.38 234 ASN A C 1
ATOM 1892 O O . ASN A 1 234 ? -11.931 7.664 -2.668 1.00 76.38 234 ASN A O 1
ATOM 1896 N N . THR A 1 235 ? -10.421 6.076 -3.124 1.00 83.50 235 THR A N 1
ATO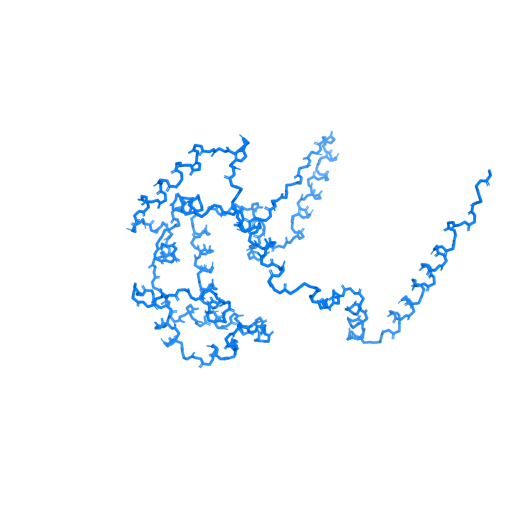M 1897 C CA . THR A 1 235 ? -9.304 7.025 -3.183 1.00 83.50 235 THR A CA 1
ATOM 1898 C C . THR A 1 235 ? -9.374 7.858 -4.462 1.00 83.50 235 THR A C 1
ATOM 1900 O O . THR A 1 235 ? -9.274 7.307 -5.556 1.00 83.50 235 THR A O 1
ATOM 1903 N N . ASP A 1 236 ? -9.487 9.185 -4.324 1.00 85.50 236 ASP A N 1
ATOM 1904 C CA . ASP A 1 236 ? -9.376 10.116 -5.452 1.00 85.50 236 ASP A CA 1
ATOM 1905 C C . ASP A 1 236 ? -7.957 10.134 -6.018 1.00 85.50 236 ASP A C 1
ATOM 1907 O O . ASP A 1 236 ? -7.013 10.554 -5.348 1.00 85.50 236 ASP A O 1
ATOM 1911 N N . ARG A 1 237 ? -7.810 9.662 -7.260 1.00 85.12 237 ARG A N 1
ATOM 1912 C CA . ARG A 1 237 ? -6.497 9.509 -7.905 1.00 85.12 237 ARG A CA 1
ATOM 1913 C C . ARG A 1 237 ? -5.792 10.847 -8.108 1.00 85.12 237 ARG A C 1
ATOM 1915 O O . ARG A 1 237 ? -4.604 10.928 -7.835 1.00 85.12 237 ARG A O 1
ATOM 1922 N N . HIS A 1 238 ? -6.506 11.897 -8.519 1.00 87.50 238 HIS A N 1
ATOM 1923 C CA . HIS A 1 238 ? -5.905 13.224 -8.707 1.00 87.50 238 HIS A CA 1
ATOM 1924 C C . HIS A 1 238 ? -5.335 13.765 -7.393 1.00 87.50 238 HIS A C 1
ATOM 1926 O O . HIS A 1 238 ? -4.190 14.202 -7.335 1.00 87.50 238 HIS A O 1
ATOM 1932 N N . THR A 1 239 ? -6.108 13.663 -6.313 1.00 89.69 239 THR A N 1
ATOM 1933 C CA . THR A 1 239 ? -5.674 14.043 -4.966 1.00 89.69 239 THR A CA 1
ATOM 1934 C C . THR A 1 239 ? -4.496 13.200 -4.491 1.00 89.69 239 THR A C 1
ATOM 1936 O O . THR A 1 239 ? -3.579 13.742 -3.877 1.00 89.69 239 THR A O 1
ATOM 1939 N N . LEU A 1 240 ? -4.497 11.892 -4.768 1.00 89.06 240 LEU A N 1
ATOM 1940 C CA . LEU A 1 240 ? -3.373 11.019 -4.439 1.00 89.06 240 LEU A CA 1
ATOM 1941 C C . LEU A 1 240 ? -2.098 11.469 -5.159 1.00 89.06 240 LEU A C 1
ATOM 1943 O O . LEU A 1 240 ? -1.086 11.658 -4.493 1.00 89.06 240 LEU A O 1
ATOM 1947 N N . TRP A 1 241 ? -2.156 11.696 -6.472 1.00 86.75 241 TRP A N 1
ATOM 1948 C CA . TRP A 1 241 ? -0.998 12.119 -7.261 1.00 86.75 241 TRP A CA 1
ATOM 1949 C C . TRP A 1 241 ? -0.449 13.468 -6.812 1.00 86.75 241 TRP A C 1
ATOM 1951 O O . TRP A 1 241 ? 0.740 13.578 -6.536 1.00 86.75 241 TRP A O 1
ATOM 1961 N N . VAL A 1 242 ? -1.316 14.466 -6.617 1.00 88.56 242 VAL A N 1
ATOM 1962 C CA . VAL A 1 242 ? -0.909 15.777 -6.085 1.00 88.56 242 VAL A CA 1
ATOM 1963 C C . VAL A 1 242 ? -0.282 15.638 -4.698 1.00 88.56 242 VAL A C 1
ATOM 1965 O O . VAL A 1 242 ? 0.716 16.289 -4.399 1.00 88.56 242 VAL A O 1
ATOM 1968 N N . LYS A 1 243 ? -0.827 14.771 -3.838 1.00 89.69 243 LYS A N 1
ATOM 1969 C CA . LYS A 1 243 ? -0.264 14.529 -2.507 1.00 89.69 243 LYS A CA 1
ATOM 1970 C C . LYS A 1 243 ? 1.114 13.877 -2.580 1.00 89.69 243 LYS A C 1
ATOM 1972 O O . LYS A 1 243 ? 2.001 14.319 -1.862 1.00 89.69 243 LYS A O 1
ATOM 1977 N N . LEU A 1 244 ? 1.289 12.845 -3.403 1.00 87.94 244 LEU A N 1
ATOM 1978 C CA . LEU A 1 244 ? 2.586 12.191 -3.596 1.00 87.94 244 LEU A CA 1
ATOM 1979 C C . LEU A 1 244 ? 3.612 13.193 -4.131 1.00 87.94 244 LEU A C 1
ATOM 1981 O O . LEU A 1 244 ? 4.682 13.334 -3.539 1.00 87.94 244 LEU A O 1
ATOM 1985 N N . ALA A 1 245 ? 3.226 13.981 -5.136 1.00 85.88 245 ALA A N 1
ATOM 1986 C CA . ALA A 1 245 ? 4.090 14.995 -5.715 1.00 85.88 245 ALA A CA 1
ATOM 1987 C C . ALA A 1 245 ? 4.538 16.045 -4.688 1.00 85.88 245 ALA A C 1
ATOM 1989 O O . ALA A 1 245 ? 5.724 16.335 -4.553 1.00 85.88 245 ALA A O 1
ATOM 1990 N N . ASN A 1 246 ? 3.604 16.550 -3.878 1.00 86.25 246 ASN A N 1
ATOM 1991 C CA . ASN A 1 246 ? 3.904 17.501 -2.803 1.00 86.25 246 ASN A CA 1
ATOM 1992 C C . ASN A 1 246 ? 4.787 16.910 -1.693 1.00 86.25 246 ASN A C 1
ATOM 1994 O O . ASN A 1 246 ? 5.447 17.657 -0.975 1.00 86.25 246 ASN A O 1
ATOM 1998 N N . LEU A 1 247 ? 4.792 15.586 -1.531 1.00 85.94 247 LEU A N 1
ATOM 1999 C CA . LEU A 1 247 ? 5.686 14.879 -0.613 1.00 85.94 247 LEU A CA 1
ATOM 2000 C C . LEU A 1 247 ? 7.067 14.606 -1.237 1.00 85.94 247 LEU A C 1
ATOM 2002 O O . LEU A 1 247 ? 7.897 13.980 -0.590 1.00 85.94 247 LEU A O 1
ATOM 2006 N N . GLY A 1 248 ? 7.327 15.051 -2.472 1.00 82.81 248 GLY A N 1
ATOM 2007 C CA . GLY A 1 248 ? 8.571 14.777 -3.201 1.00 82.81 248 GLY A CA 1
ATOM 2008 C C . GLY A 1 248 ? 8.680 13.340 -3.719 1.00 82.81 248 GLY A C 1
ATOM 2009 O O . GLY A 1 248 ? 9.743 12.901 -4.154 1.00 82.81 248 GLY A O 1
ATOM 2010 N N . ILE A 1 249 ? 7.569 12.605 -3.687 1.00 86.31 249 ILE A N 1
ATOM 2011 C CA . ILE A 1 249 ? 7.432 11.297 -4.314 1.00 86.31 249 ILE A CA 1
ATOM 2012 C C . ILE A 1 249 ? 7.047 11.597 -5.758 1.00 86.31 249 ILE A C 1
ATOM 2014 O O . ILE A 1 249 ? 5.885 11.895 -6.024 1.00 86.31 249 ILE A O 1
ATOM 2018 N N . CYS A 1 250 ? 8.040 11.636 -6.648 1.00 79.94 250 CYS A N 1
ATOM 2019 C CA . CYS A 1 250 ? 7.932 12.055 -8.053 1.00 79.94 250 CYS A CA 1
ATOM 2020 C C . CYS A 1 250 ? 8.880 11.235 -8.933 1.00 79.94 250 CYS A C 1
ATOM 2022 O O . CYS A 1 250 ? 9.995 10.955 -8.495 1.00 79.94 250 CYS A O 1
ATOM 2024 N N . GLY A 1 251 ? 8.484 10.898 -10.164 1.00 76.88 251 GLY A N 1
ATOM 2025 C CA . GLY A 1 251 ? 9.368 10.261 -11.144 1.00 76.88 251 GLY A CA 1
ATOM 2026 C C . GLY A 1 251 ? 8.691 9.177 -11.990 1.00 76.88 251 GLY A C 1
ATOM 2027 O O . GLY A 1 251 ? 7.559 8.793 -11.708 1.00 76.88 251 GLY A O 1
ATOM 2028 N N . PRO A 1 252 ? 9.393 8.607 -12.989 1.00 73.81 252 PRO A N 1
ATOM 2029 C CA . PRO A 1 252 ? 8.830 7.644 -13.947 1.00 73.81 252 PRO A CA 1
ATOM 2030 C C . PRO A 1 252 ? 8.203 6.389 -13.329 1.00 73.81 252 PRO A C 1
ATOM 2032 O O . PRO A 1 252 ? 7.444 5.687 -13.989 1.00 73.81 252 PRO A O 1
ATOM 2035 N N . LEU A 1 253 ? 8.543 6.069 -12.077 1.00 73.88 253 LEU A N 1
ATOM 2036 C CA . LEU A 1 253 ? 7.934 4.966 -11.338 1.00 73.88 253 LEU A CA 1
ATOM 2037 C C . LEU A 1 253 ? 6.449 5.214 -11.012 1.00 73.88 253 LEU A C 1
ATOM 2039 O O . LEU A 1 253 ? 5.703 4.261 -10.782 1.00 73.88 253 LEU A O 1
ATOM 2043 N N . ILE A 1 254 ? 6.048 6.482 -10.928 1.00 68.56 254 ILE A N 1
ATOM 2044 C CA . ILE A 1 254 ? 4.734 6.920 -10.451 1.00 68.56 254 ILE A CA 1
ATOM 2045 C C . ILE A 1 254 ? 4.023 7.911 -11.391 1.00 68.56 254 ILE A C 1
ATOM 2047 O O . ILE A 1 254 ? 2.822 8.111 -11.209 1.00 68.56 254 ILE A O 1
ATOM 2051 N N . ASP A 1 255 ? 4.741 8.511 -12.347 1.00 62.50 255 ASP A N 1
ATOM 2052 C CA . ASP A 1 255 ? 4.229 9.446 -13.364 1.00 62.50 255 ASP A CA 1
ATOM 2053 C C . ASP A 1 255 ? 3.530 8.733 -14.544 1.00 62.50 255 ASP A C 1
ATOM 2055 O O . ASP A 1 255 ? 3.924 7.596 -14.902 1.00 62.50 255 ASP A O 1
#

Secondary structure (DSSP, 8-state):
---TTSSHHHHHHHHHHHHHHHHHHHT--SHHHHHHHHHHHHS------SS-HHHHHHHHHHHHSPPSS--TTS-HHHHHHHHHHHHH--TT----STT-TTTSPP-HHHHHHHHHHHHHH-S-----TT---HHHHHHS-HHHHHHHHS--TTS-----S--HHHHHHHHHHHHHHHHHHHHTT-S-TT--TT-TT--HHHHHHHHHHHHHHHHHHT-PPP------TTTTTT--HHHHHHHHHHTT--STTT-

Organism: NCBI:txid1745969